Protein AF-A0A7C7I7M6-F1 (afdb_monomer_lite)

Radius of gyration: 23.72 Å; chains: 1; bounding box: 80×63×50 Å

Secondary structure (DSSP, 8-state):
---------------PPPPHHHHHHHHHHHHHHHHHHS--EEEESS-SEEEEEPTTS-EEEEEPP-HHHHHTHHHHHHS-EEEEEE--SHHHHHHIIIIITTSEE-SSTT--EEEEEE---HHHHHIIIIIIIIIIIHHHHTT---TTT-----HHHHHHIIIIIHHHHHHHHHHHHHHHHTTS-S----------

Sequence (196 aa):
MTLEDRELTVVDGKGEAPSQDDNMAELQRLCDRVLSQRPLLLASNRGPVEHQMTPEGRPEGRRGSGSVVTAFNSLIQSSEFTWVASAMGEGDRAIANNGLAPRLKSPLPGHKINLRYVVTPRRVYHKYYNVLCNPLLWFLQHYMWNPPYNPNVDASVHDAWETGYIPVNQAFAFPIHGLYTFLYHPHLPRVVTICR

Foldseek 3Di:
DDDDDPPPPPPVPCPPDDDPVRVLVVVLVVCCVVCVVPADEAEAQDDQWAWDQDPVRATDIDGDDDPVNVVCVSVQLRDEHEYEYENPDPSSVVCQVVPCALFPQHPDPSGNYTYHYQYDPPVLQCLQQVPPQPPNVVCVVVVVDDVVCDDPCDPSNVCSVVRHNVVSQVSSQVSVCVVDVVPDDDDGDNDDHRRD

Structure (mmCIF, N/CA/C/O backbone):
data_AF-A0A7C7I7M6-F1
#
_entry.id   AF-A0A7C7I7M6-F1
#
loop_
_atom_site.group_PDB
_atom_site.id
_atom_site.type_symbol
_atom_site.label_atom_id
_atom_site.label_alt_id
_atom_site.label_comp_id
_atom_site.label_asym_id
_atom_site.label_entity_id
_atom_site.label_seq_id
_atom_site.pdbx_PDB_ins_code
_atom_site.Cartn_x
_atom_site.Cartn_y
_atom_site.Cartn_z
_atom_site.occupancy
_atom_site.B_iso_or_equiv
_atom_site.auth_seq_id
_atom_site.auth_comp_id
_atom_site.auth_asym_id
_atom_site.auth_atom_id
_atom_site.pdbx_PDB_model_num
ATOM 1 N N . MET A 1 1 ? -59.956 46.647 -3.320 1.00 37.28 1 MET A N 1
ATOM 2 C CA . MET A 1 1 ? -59.910 47.680 -2.263 1.00 37.28 1 MET A CA 1
ATOM 3 C C . MET A 1 1 ? -60.496 46.994 -1.034 1.00 37.28 1 MET A C 1
ATOM 5 O O . MET A 1 1 ? -61.669 46.679 -1.102 1.00 37.28 1 MET A O 1
ATOM 9 N N . THR A 1 2 ? -59.773 46.520 -0.018 1.00 35.44 2 THR A N 1
ATOM 10 C CA . THR A 1 2 ? -58.477 46.880 0.593 1.00 35.44 2 THR A CA 1
ATOM 11 C C . THR A 1 2 ? -57.957 45.717 1.459 1.00 35.44 2 THR A C 1
ATOM 13 O O . THR A 1 2 ? -58.764 45.009 2.044 1.00 35.44 2 THR A O 1
ATOM 16 N N . LEU A 1 3 ? -56.624 45.593 1.515 1.00 42.72 3 LEU A N 1
ATOM 17 C CA . LEU A 1 3 ? -55.757 45.268 2.665 1.00 42.72 3 LEU A CA 1
ATOM 18 C C . LEU A 1 3 ? -56.251 44.241 3.702 1.00 42.72 3 LEU A C 1
ATOM 20 O O . LEU A 1 3 ? -56.946 44.598 4.646 1.00 42.72 3 LEU A O 1
ATOM 24 N N . GLU A 1 4 ? -55.733 43.016 3.596 1.00 41.72 4 GLU A N 1
ATOM 25 C CA . GLU A 1 4 ? -55.425 42.185 4.762 1.00 41.72 4 GLU A CA 1
ATOM 26 C C . GLU A 1 4 ? -53.934 41.841 4.720 1.00 41.72 4 GLU A C 1
ATOM 28 O O . GLU A 1 4 ? -53.431 41.257 3.753 1.00 41.72 4 GLU A O 1
ATOM 33 N N . ASP A 1 5 ? -53.235 42.276 5.765 1.00 42.81 5 ASP A N 1
ATOM 34 C CA . ASP A 1 5 ? -51.829 42.021 6.035 1.00 42.81 5 ASP A CA 1
ATOM 35 C C . ASP A 1 5 ? -51.562 40.515 6.125 1.00 42.81 5 ASP A C 1
ATOM 37 O O . ASP A 1 5 ? -51.864 39.851 7.115 1.00 42.81 5 ASP A O 1
ATOM 41 N N . ARG A 1 6 ? -50.939 39.966 5.083 1.00 41.28 6 ARG A N 1
ATOM 42 C CA . ARG A 1 6 ? -50.137 38.752 5.214 1.00 41.28 6 ARG A CA 1
ATOM 43 C C . ARG A 1 6 ? -48.719 39.182 5.541 1.00 41.28 6 ARG A C 1
ATOM 45 O O . ARG A 1 6 ? -47.910 39.396 4.640 1.00 41.28 6 ARG A O 1
ATOM 52 N N . GLU A 1 7 ? -48.432 39.302 6.833 1.00 35.31 7 GLU A N 1
ATOM 53 C CA . GLU A 1 7 ? -47.063 39.248 7.336 1.00 35.31 7 GLU A CA 1
ATOM 54 C C . GLU A 1 7 ? -46.402 37.975 6.789 1.00 35.31 7 GLU A C 1
ATOM 56 O O . GLU A 1 7 ? -46.692 36.851 7.209 1.00 35.31 7 GLU A O 1
ATOM 61 N N . LEU A 1 8 ? -45.522 38.149 5.801 1.00 32.47 8 LEU A N 1
ATOM 62 C CA . LEU A 1 8 ? -44.502 37.164 5.488 1.00 32.47 8 LEU A CA 1
ATOM 63 C C . LEU A 1 8 ? -43.591 37.100 6.709 1.00 32.47 8 LEU A C 1
ATOM 65 O O . LEU A 1 8 ? -42.699 37.928 6.883 1.00 32.47 8 LEU A O 1
ATOM 69 N N . THR A 1 9 ? -43.825 36.105 7.556 1.00 32.41 9 THR A N 1
ATOM 70 C CA . THR A 1 9 ? -42.818 35.648 8.502 1.00 32.41 9 THR A CA 1
ATOM 71 C C . THR A 1 9 ? -41.614 35.201 7.684 1.00 32.41 9 THR A C 1
ATOM 73 O O . THR A 1 9 ? -41.592 34.129 7.081 1.00 32.41 9 THR A O 1
ATOM 76 N N . VAL A 1 10 ? -40.610 36.074 7.617 1.00 35.12 10 VAL A N 1
ATOM 77 C CA . VAL A 1 10 ? -39.257 35.701 7.227 1.00 35.12 10 VAL A CA 1
ATOM 78 C C . VAL A 1 10 ? -38.793 34.738 8.309 1.00 35.12 10 VAL A C 1
ATOM 80 O O . VAL A 1 10 ? -38.361 35.148 9.383 1.00 35.12 10 VAL A O 1
ATOM 83 N N . VAL A 1 11 ? -38.965 33.440 8.060 1.00 43.78 11 VAL A N 1
ATOM 84 C CA . VAL A 1 11 ? -38.239 32.422 8.809 1.00 43.78 11 VAL A CA 1
ATOM 85 C C . VAL A 1 11 ? -36.787 32.678 8.458 1.00 43.78 11 VAL A C 1
ATOM 87 O O . VAL A 1 11 ? -36.366 32.430 7.327 1.00 43.78 11 VAL A O 1
ATOM 90 N N . ASP A 1 12 ? -36.073 33.289 9.396 1.00 39.03 12 ASP A N 1
ATOM 91 C CA . ASP A 1 12 ? -34.659 33.597 9.287 1.00 39.03 12 ASP A CA 1
ATOM 92 C C . ASP A 1 12 ? -33.933 32.257 9.115 1.00 39.03 12 ASP A C 1
ATOM 94 O O . ASP A 1 12 ? -33.644 31.533 10.065 1.00 39.03 12 ASP A O 1
ATOM 98 N N . GLY A 1 13 ? -33.740 31.863 7.856 1.00 43.66 13 GLY A N 1
ATOM 99 C CA . GLY A 1 13 ? -33.117 30.617 7.430 1.00 43.66 13 GLY A CA 1
ATOM 100 C C . GLY A 1 13 ? -31.613 30.628 7.667 1.00 43.66 13 GLY A C 1
ATOM 101 O O . GLY A 1 13 ? -30.854 30.142 6.833 1.00 43.66 13 GLY A O 1
ATOM 102 N N . LYS A 1 14 ? -31.159 31.177 8.796 1.00 42.88 14 LYS A N 1
ATOM 103 C CA . LYS A 1 14 ? -29.850 30.858 9.350 1.00 42.88 14 LYS A CA 1
ATOM 104 C C . LYS A 1 14 ? -29.968 29.501 10.029 1.00 42.88 14 LYS A C 1
ATOM 106 O O . LYS A 1 14 ? -30.000 29.396 11.249 1.00 42.88 14 LYS A O 1
ATOM 111 N N . GLY A 1 15 ? -30.024 28.449 9.213 1.00 50.12 15 GLY A N 1
ATOM 112 C CA . GLY A 1 15 ? -29.496 27.169 9.658 1.00 50.12 15 GLY A CA 1
ATOM 113 C C . GLY A 1 15 ? -28.035 27.418 10.004 1.00 50.12 15 GLY A C 1
ATOM 114 O O . GLY A 1 15 ? -27.218 27.626 9.108 1.00 50.12 15 GLY A O 1
ATOM 115 N N . GLU A 1 16 ? -27.744 27.531 11.297 1.00 57.69 16 GLU A N 1
ATOM 116 C CA . GLU A 1 16 ? -26.385 27.616 11.813 1.00 57.69 16 GLU A CA 1
ATOM 117 C C . GLU A 1 16 ? -25.603 26.460 11.186 1.00 57.69 16 GLU A C 1
ATOM 119 O O . GLU A 1 16 ? -26.050 25.310 11.227 1.00 57.69 16 GLU A O 1
ATOM 124 N N . ALA A 1 17 ? -24.501 26.769 10.496 1.00 60.25 17 ALA A N 1
ATOM 125 C CA . ALA A 1 17 ? -23.692 25.724 9.890 1.00 60.25 17 ALA A CA 1
ATOM 126 C C . ALA A 1 17 ? -23.300 24.746 11.010 1.00 60.25 17 ALA A C 1
ATOM 128 O O . ALA A 1 17 ? -22.807 25.212 12.041 1.00 60.25 17 ALA A O 1
ATOM 129 N N . PRO A 1 18 ? -23.551 23.433 10.850 1.00 62.53 18 PRO A N 1
ATOM 130 C CA . PRO A 1 18 ? -23.338 22.474 11.924 1.00 62.53 18 PRO A CA 1
ATOM 131 C C . PRO A 1 18 ? -21.915 22.604 12.459 1.00 62.53 18 PRO A C 1
ATOM 133 O O . PRO A 1 18 ? -20.961 22.734 11.678 1.00 62.53 18 PRO A O 1
ATOM 136 N N . SER A 1 19 ? -21.777 22.597 13.787 1.00 77.69 19 SER A N 1
ATOM 137 C CA . SER A 1 19 ? -20.476 22.726 14.435 1.00 77.69 19 SER A CA 1
ATOM 138 C C . SER A 1 19 ? -19.557 21.569 14.021 1.00 77.69 19 SER A C 1
ATOM 140 O O . SER A 1 19 ? -20.001 20.533 13.513 1.00 77.69 19 SER A O 1
ATOM 142 N N . GLN A 1 20 ? -18.243 21.720 14.201 1.00 72.31 20 GLN A N 1
ATOM 143 C CA . GLN A 1 20 ? -17.321 20.615 13.906 1.00 72.31 20 GLN A CA 1
ATOM 144 C C . GLN A 1 20 ? -17.648 19.358 14.724 1.00 72.31 20 GLN A C 1
ATOM 146 O O . GLN A 1 20 ? -17.514 18.250 14.204 1.00 72.31 20 GLN A O 1
ATOM 151 N N . ASP A 1 21 ? -18.149 19.534 15.947 1.00 77.69 21 ASP A N 1
ATOM 152 C CA . ASP A 1 21 ? -18.546 18.439 16.828 1.00 77.69 21 ASP A CA 1
ATOM 153 C C . ASP A 1 21 ? -19.823 17.745 16.335 1.00 77.69 21 ASP A C 1
ATOM 155 O O . ASP A 1 21 ? -19.874 16.513 16.306 1.00 77.69 21 ASP A O 1
ATOM 159 N N . ASP A 1 22 ? -20.807 18.504 15.841 1.00 82.38 22 ASP A N 1
ATOM 160 C CA . ASP A 1 22 ? -22.030 17.938 15.252 1.00 82.38 22 ASP A CA 1
ATOM 161 C C . ASP A 1 22 ? -21.723 17.138 13.983 1.00 82.38 22 ASP A C 1
ATOM 163 O O . ASP A 1 22 ? -22.225 16.027 13.797 1.00 82.38 22 ASP A O 1
ATOM 167 N N . ASN A 1 23 ? -20.839 17.668 13.133 1.00 81.94 23 ASN A N 1
ATOM 168 C CA . ASN A 1 23 ? -20.394 16.980 11.923 1.00 81.94 23 ASN A CA 1
ATOM 169 C C . ASN A 1 23 ? -19.634 15.688 12.250 1.00 81.94 23 ASN A C 1
ATOM 171 O O . ASN A 1 23 ? -19.805 14.680 11.564 1.00 81.94 23 ASN A O 1
ATOM 175 N N . MET A 1 24 ? -18.807 15.698 13.299 1.00 79.81 24 MET A N 1
ATOM 176 C CA . MET A 1 24 ? -18.062 14.514 13.724 1.00 79.81 24 MET A CA 1
ATOM 177 C C . MET A 1 24 ? -18.983 13.454 14.339 1.00 79.81 24 MET A C 1
ATOM 179 O O . MET A 1 24 ? -18.833 12.266 14.050 1.00 79.81 24 MET A O 1
ATOM 183 N N . ALA A 1 25 ? -19.966 13.871 15.140 1.00 84.31 25 ALA A N 1
ATOM 184 C CA . ALA A 1 25 ? -20.967 12.976 15.710 1.00 84.31 25 ALA A CA 1
ATOM 185 C C . ALA A 1 25 ? -21.834 12.330 14.619 1.00 84.31 25 ALA A C 1
ATOM 187 O O . ALA A 1 25 ? -22.097 11.126 14.668 1.00 84.31 25 ALA A O 1
ATOM 188 N N . GLU A 1 26 ? -22.239 13.101 13.610 1.00 85.44 26 GLU A N 1
ATOM 189 C CA . GLU A 1 26 ? -23.005 12.570 12.487 1.00 85.44 26 GLU A CA 1
ATOM 190 C C . GLU A 1 26 ? -22.165 11.628 11.619 1.00 85.44 26 GLU A C 1
ATOM 192 O O . GLU A 1 26 ? -22.617 10.528 11.296 1.00 85.44 26 GLU A O 1
ATOM 197 N N . LEU A 1 27 ? -20.907 11.982 11.324 1.00 82.62 27 LEU A N 1
ATOM 198 C CA . LEU A 1 27 ? -19.974 11.084 10.640 1.00 82.62 27 LEU A CA 1
ATOM 199 C C . LEU A 1 27 ? -19.829 9.758 11.394 1.00 82.62 27 LEU A C 1
ATOM 201 O O . LEU A 1 27 ? -19.884 8.698 10.773 1.00 82.62 27 LEU A O 1
ATOM 205 N N . GLN A 1 28 ? -19.708 9.803 12.723 1.00 82.81 28 GLN A N 1
ATOM 206 C CA . GLN A 1 28 ? -19.604 8.600 13.540 1.00 82.81 28 GLN A CA 1
ATOM 207 C C . GLN A 1 28 ? -20.844 7.712 13.411 1.00 82.81 28 GLN A C 1
ATOM 209 O O . GLN A 1 28 ? -20.709 6.520 13.140 1.00 82.81 28 GLN A O 1
ATOM 214 N N . ARG A 1 29 ? -22.053 8.280 13.515 1.00 85.94 29 ARG A N 1
ATOM 215 C CA . ARG A 1 29 ? -23.306 7.520 13.344 1.00 85.94 29 ARG A CA 1
ATOM 216 C C . ARG A 1 29 ? -23.417 6.899 11.955 1.00 85.94 29 ARG A C 1
ATOM 218 O O . ARG A 1 29 ? -23.861 5.756 11.817 1.00 85.94 29 ARG A O 1
ATOM 225 N N . LEU A 1 30 ? -23.026 7.642 10.918 1.00 84.38 30 LEU A N 1
ATOM 226 C CA . LEU A 1 30 ? -23.012 7.149 9.543 1.00 84.38 30 LEU A CA 1
ATOM 227 C C . LEU A 1 30 ? -22.028 5.989 9.384 1.00 84.38 30 LEU A C 1
ATOM 229 O O . LEU A 1 30 ? -22.402 4.958 8.822 1.00 84.38 30 LEU A O 1
ATOM 233 N N . CYS A 1 31 ? -20.810 6.130 9.910 1.00 81.94 31 CYS A N 1
ATOM 234 C CA . CYS A 1 31 ? -19.808 5.073 9.918 1.00 81.94 31 CYS A CA 1
ATOM 235 C C . CYS A 1 31 ? -20.309 3.841 10.673 1.00 81.94 31 CYS A C 1
ATOM 237 O O . CYS A 1 31 ? -20.296 2.761 10.097 1.00 81.94 31 CYS A O 1
ATOM 239 N N . ASP A 1 32 ? -20.842 3.977 11.885 1.00 82.81 32 ASP A N 1
ATOM 240 C CA . ASP A 1 32 ? -21.333 2.838 12.669 1.00 82.81 32 ASP A CA 1
ATOM 241 C C . ASP A 1 32 ? -22.453 2.088 11.941 1.00 82.81 32 ASP A C 1
ATOM 243 O O . ASP A 1 32 ? -22.440 0.858 11.839 1.00 82.81 32 ASP A O 1
ATOM 247 N N . ARG A 1 33 ? -23.399 2.818 11.343 1.00 84.38 33 ARG A N 1
ATOM 248 C CA . ARG A 1 33 ? -24.496 2.221 10.573 1.00 84.38 33 ARG A CA 1
ATOM 249 C C . ARG A 1 33 ? -24.008 1.490 9.320 1.00 84.38 33 ARG A C 1
ATOM 251 O O . ARG A 1 33 ? -24.484 0.397 9.033 1.00 84.38 33 ARG A O 1
ATOM 258 N N . VAL A 1 34 ? -23.087 2.081 8.560 1.00 83.06 34 VAL A N 1
ATOM 259 C CA . VAL A 1 34 ? -22.591 1.481 7.309 1.00 83.06 34 VAL A CA 1
ATOM 260 C C . VAL A 1 34 ? -21.636 0.322 7.597 1.00 83.06 34 VAL A C 1
ATOM 262 O O . VAL A 1 34 ? -21.739 -0.736 6.975 1.00 83.06 34 VAL A O 1
ATOM 265 N N . LEU A 1 35 ? -20.722 0.506 8.550 1.00 80.88 35 LEU A N 1
ATOM 266 C CA . LEU A 1 35 ? -19.647 -0.437 8.848 1.00 80.88 35 LEU A CA 1
ATOM 267 C C . LEU A 1 35 ? -20.113 -1.643 9.666 1.00 80.88 35 LEU A C 1
ATOM 269 O O . LEU A 1 35 ? -19.543 -2.722 9.517 1.00 80.88 35 LEU A O 1
ATOM 273 N N . SER A 1 36 ? -21.179 -1.503 10.464 1.00 78.00 36 SER A N 1
ATOM 274 C CA . SER A 1 36 ? -21.826 -2.651 11.121 1.00 78.00 36 SER A CA 1
ATOM 275 C C . SER A 1 36 ? -22.449 -3.626 10.119 1.00 78.00 36 SER A C 1
ATOM 277 O O . SER A 1 36 ? -22.470 -4.830 10.361 1.00 78.00 36 SER A O 1
ATOM 279 N N . GLN A 1 37 ? -22.921 -3.128 8.973 1.00 77.62 37 GLN A N 1
ATOM 280 C CA . GLN A 1 37 ? -23.479 -3.960 7.906 1.00 77.62 37 GLN A CA 1
ATOM 281 C C . GLN A 1 37 ? -22.404 -4.472 6.945 1.00 77.62 37 GLN A C 1
ATOM 283 O O . GLN A 1 37 ? -22.533 -5.569 6.398 1.00 77.62 37 GLN A O 1
ATOM 288 N N . ARG A 1 38 ? -21.355 -3.675 6.701 1.00 77.75 38 ARG A N 1
ATOM 289 C CA . ARG A 1 38 ? -20.304 -3.983 5.727 1.00 77.75 38 ARG A CA 1
ATOM 290 C C . ARG A 1 38 ? -18.919 -3.704 6.310 1.00 77.75 38 ARG A C 1
ATOM 292 O O . ARG A 1 38 ? -18.559 -2.539 6.462 1.00 77.75 38 ARG A O 1
ATOM 299 N N . PRO A 1 39 ? -18.100 -4.738 6.563 1.00 79.31 39 PRO A N 1
ATOM 300 C CA . PRO A 1 39 ? -16.747 -4.534 7.060 1.00 79.31 39 PRO A CA 1
ATOM 301 C C . PRO A 1 39 ? -15.928 -3.720 6.050 1.00 79.31 39 PRO A C 1
ATOM 303 O O . PRO A 1 39 ? -15.874 -4.053 4.863 1.00 79.31 39 PRO A O 1
ATOM 306 N N . LEU A 1 40 ? -15.268 -2.661 6.522 1.00 83.69 40 LEU A N 1
ATOM 307 C CA . LEU A 1 40 ? -14.374 -1.865 5.688 1.00 83.69 40 LEU A CA 1
ATOM 308 C C . LEU A 1 40 ? -12.997 -2.520 5.592 1.00 83.69 40 LEU A C 1
ATOM 310 O O . LEU A 1 40 ? -12.345 -2.833 6.593 1.00 83.69 40 LEU A O 1
ATOM 314 N N . LEU A 1 41 ? -12.548 -2.681 4.352 1.00 86.88 41 LEU A N 1
ATOM 315 C CA . LEU A 1 41 ? -11.189 -3.057 4.002 1.00 86.88 41 LEU A CA 1
ATOM 316 C C . LEU A 1 41 ? -10.6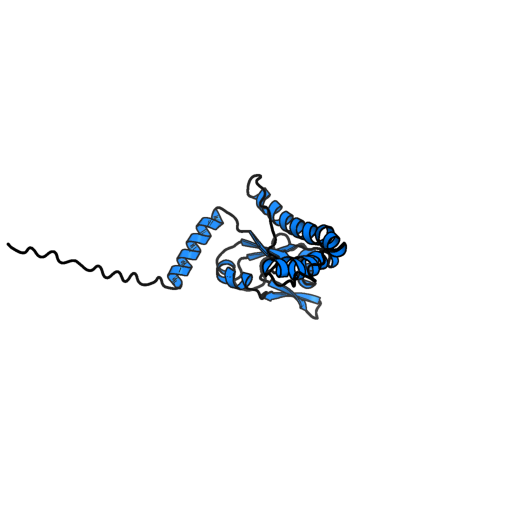01 -1.918 3.177 1.00 86.88 41 LEU A C 1
ATOM 318 O O . LEU A 1 41 ? -11.109 -1.611 2.099 1.00 86.88 41 LEU A O 1
ATOM 322 N N . LEU A 1 42 ? -9.539 -1.300 3.679 1.00 88.56 42 LEU A N 1
ATOM 323 C CA . LEU A 1 42 ? -8.777 -0.311 2.929 1.00 88.56 42 LEU A CA 1
ATOM 324 C C . LEU A 1 42 ? -7.491 -0.960 2.432 1.00 88.56 42 LEU A C 1
ATOM 326 O O . LEU A 1 42 ? -6.784 -1.595 3.208 1.00 88.56 42 LEU A O 1
ATOM 330 N N . ALA A 1 43 ? -7.193 -0.816 1.146 1.00 89.44 43 ALA A N 1
ATOM 331 C CA . ALA A 1 43 ? -5.969 -1.322 0.547 1.00 89.44 43 ALA A CA 1
ATOM 332 C C . ALA A 1 43 ? -5.220 -0.181 -0.135 1.00 89.44 43 ALA A C 1
ATOM 334 O O . ALA A 1 43 ? -5.770 0.520 -0.983 1.00 89.44 43 ALA A O 1
ATOM 335 N N . SER A 1 44 ? -3.960 -0.001 0.231 1.00 90.25 44 SER A N 1
ATOM 336 C CA . SER A 1 44 ? -3.072 0.983 -0.384 1.00 90.25 44 SER A CA 1
ATOM 337 C C . SER A 1 44 ? -1.646 0.471 -0.340 1.00 90.25 44 SER A C 1
ATOM 339 O O . SER A 1 44 ? -1.303 -0.359 0.496 1.00 90.25 44 SER A O 1
ATOM 341 N N . ASN A 1 45 ? -0.783 0.961 -1.229 1.00 90.00 45 ASN A N 1
ATOM 342 C CA . ASN A 1 45 ? 0.602 0.508 -1.221 1.00 90.00 45 ASN A CA 1
ATOM 343 C C . ASN A 1 45 ? 1.313 0.859 0.102 1.00 90.00 45 ASN A C 1
ATOM 345 O O . ASN A 1 45 ? 1.957 0.001 0.700 1.00 90.00 45 ASN A O 1
ATOM 349 N N . ARG A 1 46 ? 1.136 2.097 0.582 1.00 89.56 46 ARG A N 1
ATOM 350 C CA . ARG A 1 46 ? 1.616 2.564 1.891 1.00 89.56 46 ARG A CA 1
ATOM 351 C C . ARG A 1 46 ? 0.507 2.512 2.931 1.00 89.56 46 ARG A C 1
ATOM 353 O O . ARG A 1 46 ? -0.596 2.991 2.669 1.00 89.56 46 ARG A O 1
ATOM 360 N N . GLY A 1 47 ? 0.815 1.963 4.102 1.00 89.25 47 GLY A N 1
ATOM 361 C CA . GLY A 1 47 ? -0.074 1.961 5.260 1.00 89.25 47 GLY A CA 1
ATOM 362 C C . GLY A 1 47 ? 0.094 3.202 6.150 1.00 89.25 47 GLY A C 1
ATOM 363 O O . GLY A 1 47 ? 0.987 4.020 5.928 1.00 89.25 47 GLY A O 1
ATOM 364 N N . PRO A 1 48 ? -0.741 3.336 7.192 1.00 89.06 48 PRO A N 1
ATOM 365 C CA . PRO A 1 48 ? -0.673 4.422 8.173 1.00 89.06 48 PRO A CA 1
ATOM 366 C C . PRO A 1 48 ? 0.425 4.221 9.223 1.00 89.06 48 PRO A C 1
ATOM 368 O O . PRO A 1 48 ? 0.652 5.103 10.051 1.00 89.06 48 PRO A O 1
ATOM 371 N N . VAL A 1 49 ? 1.099 3.070 9.196 1.00 91.38 49 VAL A N 1
ATOM 372 C CA . VAL A 1 49 ? 2.228 2.726 10.057 1.00 91.38 49 VAL A CA 1
ATOM 373 C C . VAL A 1 49 ? 3.344 2.175 9.180 1.00 91.38 49 VAL A C 1
ATOM 375 O O . VAL A 1 49 ? 3.079 1.392 8.272 1.00 91.38 49 VAL A O 1
ATOM 378 N N . GLU A 1 50 ? 4.572 2.586 9.461 1.00 89.75 50 GLU A N 1
ATOM 379 C CA . GLU A 1 50 ? 5.795 2.036 8.882 1.00 89.75 50 GLU A CA 1
ATOM 380 C C . GLU A 1 50 ? 6.668 1.517 10.023 1.00 89.75 50 GLU A C 1
ATOM 382 O O . GLU A 1 50 ? 6.915 2.244 10.988 1.00 89.75 50 GLU A O 1
ATOM 387 N N . HIS A 1 51 ? 7.121 0.267 9.941 1.00 90.69 51 HIS A N 1
ATOM 388 C CA . HIS A 1 51 ? 7.998 -0.310 10.954 1.00 90.69 51 HIS A CA 1
ATOM 389 C C . HIS A 1 51 ? 9.457 -0.171 10.539 1.00 90.69 51 HIS A C 1
ATOM 391 O O . HIS A 1 51 ? 9.904 -0.748 9.542 1.00 90.69 51 HIS A O 1
ATOM 397 N N . GLN A 1 52 ? 10.214 0.555 11.352 1.00 90.25 52 GLN A N 1
ATOM 398 C CA . GLN A 1 52 ? 11.654 0.714 11.190 1.00 90.25 52 GLN A CA 1
ATOM 399 C C . GLN A 1 52 ? 12.374 -0.172 12.204 1.00 90.25 52 GLN A C 1
ATOM 401 O O . GLN A 1 52 ? 11.909 -0.336 13.328 1.00 90.25 52 GLN A O 1
ATOM 406 N N . MET A 1 53 ? 13.492 -0.775 11.803 1.00 90.38 53 MET A N 1
ATOM 407 C CA . MET A 1 53 ? 14.312 -1.552 12.732 1.00 90.38 53 MET A CA 1
ATOM 408 C C . MET A 1 53 ? 15.129 -0.588 13.588 1.00 90.38 53 MET A C 1
ATOM 410 O O . MET A 1 53 ? 15.829 0.274 13.054 1.00 90.38 53 MET A O 1
ATOM 414 N N . THR A 1 54 ? 15.032 -0.724 14.906 1.00 90.12 54 THR A N 1
ATOM 415 C CA . THR A 1 54 ? 15.878 0.014 15.843 1.00 90.12 54 THR A CA 1
ATOM 416 C C . THR A 1 54 ? 17.303 -0.560 15.848 1.00 90.12 54 THR A C 1
ATOM 418 O O . THR A 1 54 ? 17.509 -1.691 15.386 1.00 90.12 54 THR A O 1
ATOM 421 N N . PRO A 1 55 ? 18.302 0.168 16.387 1.00 89.25 55 PRO A N 1
ATOM 422 C CA . PRO A 1 55 ? 19.662 -0.355 16.559 1.00 89.25 55 PRO A CA 1
ATOM 423 C C . PRO A 1 55 ? 19.721 -1.667 17.358 1.00 89.25 55 PRO A C 1
ATOM 425 O O . PRO A 1 55 ? 20.605 -2.489 17.140 1.00 89.25 55 PRO A O 1
ATOM 428 N N . GLU A 1 56 ? 18.748 -1.901 18.241 1.00 88.50 56 GLU A N 1
ATOM 429 C CA . GLU A 1 56 ? 18.602 -3.118 19.048 1.00 88.50 56 GLU A CA 1
ATOM 430 C C . GLU A 1 56 ? 17.928 -4.276 18.283 1.00 88.50 56 GLU A C 1
ATOM 432 O O . GLU A 1 56 ? 17.617 -5.314 18.870 1.00 88.50 56 GLU A O 1
ATOM 437 N N . GLY A 1 57 ? 17.661 -4.106 16.983 1.00 85.69 57 GLY A N 1
ATOM 438 C CA . GLY A 1 57 ? 17.083 -5.133 16.115 1.00 85.69 57 GLY A CA 1
ATOM 439 C C . GLY A 1 57 ? 15.583 -5.359 16.307 1.00 85.69 57 GLY A C 1
ATOM 440 O O . GLY A 1 57 ? 15.067 -6.401 15.899 1.00 85.69 57 GLY A O 1
ATOM 441 N N . ARG A 1 58 ? 14.865 -4.415 16.931 1.00 86.56 58 ARG A N 1
ATOM 442 C CA . ARG A 1 58 ? 13.415 -4.514 17.159 1.00 86.56 58 ARG A CA 1
ATOM 443 C C . ARG A 1 58 ? 12.647 -3.636 16.165 1.00 86.56 58 ARG A C 1
ATOM 445 O O . ARG A 1 58 ? 13.084 -2.525 15.891 1.00 86.56 58 ARG A O 1
ATOM 452 N N . PRO A 1 59 ? 11.505 -4.087 15.623 1.00 87.94 59 PRO A N 1
ATOM 453 C CA . PRO A 1 59 ? 10.651 -3.237 14.800 1.00 87.94 59 PRO A CA 1
ATOM 454 C C . PRO A 1 59 ? 9.896 -2.216 15.667 1.00 87.94 59 PRO A C 1
ATOM 456 O O . PRO A 1 59 ? 9.156 -2.592 16.574 1.00 87.94 59 PRO A O 1
ATOM 459 N N . GLU A 1 60 ? 10.042 -0.931 15.356 1.00 90.06 60 GLU A N 1
ATOM 460 C CA . GLU A 1 60 ? 9.311 0.181 15.970 1.00 90.06 60 GLU A CA 1
ATOM 461 C C . GLU A 1 60 ? 8.347 0.796 14.947 1.00 90.06 60 GLU A C 1
ATOM 463 O O . GLU A 1 60 ? 8.748 1.168 13.842 1.00 90.06 60 GLU A O 1
ATOM 468 N N . GLY A 1 61 ? 7.066 0.896 15.312 1.00 89.19 61 GLY A N 1
ATOM 469 C CA . GLY A 1 61 ? 6.036 1.4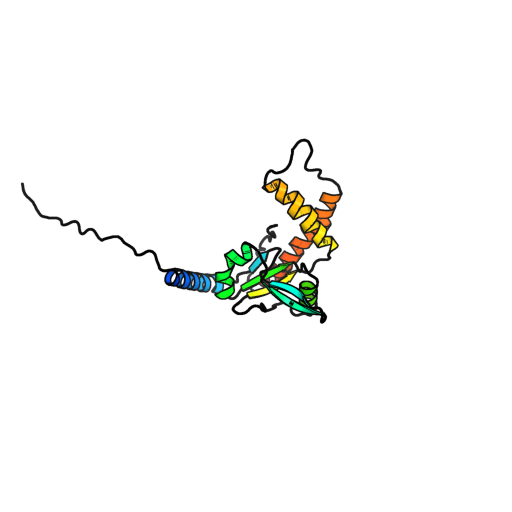79 14.457 1.00 89.19 61 GLY A CA 1
ATOM 470 C C . GLY A 1 61 ? 6.055 3.005 14.498 1.00 89.19 61 GLY A C 1
ATOM 471 O O . GLY A 1 61 ? 5.903 3.609 15.557 1.00 89.19 61 GLY A O 1
ATOM 472 N N . ARG A 1 62 ? 6.173 3.634 13.331 1.00 88.44 62 ARG A N 1
ATOM 473 C CA . ARG A 1 62 ? 6.092 5.088 13.149 1.00 88.44 62 ARG A CA 1
ATOM 474 C C . ARG A 1 62 ? 4.882 5.444 12.306 1.00 88.44 62 ARG A C 1
ATOM 476 O O . ARG A 1 62 ? 4.444 4.652 11.475 1.00 88.44 62 ARG A O 1
ATOM 483 N N . ARG A 1 63 ? 4.333 6.644 12.506 1.00 87.31 63 ARG A N 1
ATOM 484 C CA . ARG A 1 63 ? 3.221 7.138 11.685 1.00 87.31 63 ARG A CA 1
ATOM 485 C C . ARG A 1 63 ? 3.672 7.266 10.236 1.00 87.31 63 ARG A C 1
ATOM 487 O O . ARG A 1 63 ? 4.580 8.035 9.934 1.00 87.31 63 ARG A O 1
ATOM 494 N N . GLY A 1 64 ? 3.002 6.530 9.356 1.00 80.81 64 GLY A N 1
ATOM 495 C CA . GLY A 1 64 ? 3.186 6.644 7.919 1.00 80.81 64 GLY A CA 1
ATOM 496 C C . GLY A 1 64 ? 2.784 8.040 7.452 1.00 80.81 64 GLY A C 1
ATOM 497 O O . GLY A 1 64 ? 1.743 8.573 7.845 1.00 80.81 64 GLY A O 1
ATOM 498 N N . SER A 1 65 ? 3.614 8.648 6.614 1.00 73.19 65 SER A N 1
ATOM 499 C CA . SER A 1 65 ? 3.269 9.881 5.916 1.00 73.19 65 SER A CA 1
ATOM 500 C C . SER A 1 65 ? 2.524 9.540 4.622 1.00 73.19 65 SER A C 1
ATOM 502 O O . SER A 1 65 ? 2.912 8.643 3.873 1.00 73.19 65 SER A O 1
ATOM 504 N N . GLY A 1 66 ? 1.414 10.229 4.353 1.00 75.50 66 GLY A N 1
ATOM 505 C CA . GLY A 1 66 ? 0.662 10.024 3.117 1.00 75.50 66 GLY A CA 1
ATOM 506 C C . GLY A 1 66 ? -0.676 10.748 3.102 1.00 75.50 66 GLY A C 1
ATOM 507 O O . GLY A 1 66 ? -1.341 10.872 4.128 1.00 75.50 66 GLY A O 1
ATOM 508 N N . SER A 1 67 ? -1.093 11.197 1.920 1.00 79.56 67 SER A N 1
ATOM 509 C CA . SER A 1 67 ? -2.383 11.869 1.722 1.00 79.56 67 SER A CA 1
ATOM 510 C C . SER A 1 67 ? -3.562 10.975 2.101 1.00 79.56 67 SER A C 1
ATOM 512 O O . SER A 1 67 ? -4.496 11.445 2.738 1.00 79.56 67 SER A O 1
ATOM 514 N N . VAL A 1 68 ? -3.490 9.676 1.791 1.00 84.44 68 VAL A N 1
ATOM 515 C CA . VAL A 1 68 ? -4.515 8.693 2.177 1.00 84.44 68 VAL A CA 1
ATOM 516 C C . VAL A 1 68 ? -4.569 8.523 3.697 1.00 84.44 68 VAL A C 1
ATOM 518 O O . VAL A 1 68 ? -5.650 8.515 4.272 1.00 84.44 68 VAL A O 1
ATOM 521 N N . VAL A 1 69 ? -3.417 8.458 4.372 1.00 84.75 69 VAL A N 1
ATOM 522 C CA . VAL A 1 69 ? -3.354 8.356 5.842 1.00 84.75 69 VAL A CA 1
ATOM 523 C C . VAL A 1 69 ? -3.996 9.579 6.495 1.00 84.75 69 VAL A C 1
ATOM 525 O O . VAL A 1 69 ? -4.785 9.441 7.425 1.00 84.75 69 VAL A O 1
ATOM 528 N N . THR A 1 70 ? -3.704 10.773 5.977 1.00 85.12 70 THR A N 1
ATOM 529 C CA . THR A 1 70 ? -4.305 12.023 6.456 1.00 85.12 70 THR A CA 1
ATOM 530 C C . THR A 1 70 ? -5.805 12.081 6.173 1.00 85.12 70 THR A C 1
ATOM 532 O O . THR A 1 70 ? -6.573 12.407 7.073 1.00 85.12 70 THR A O 1
ATOM 535 N N . ALA A 1 71 ? -6.239 11.724 4.962 1.00 85.38 71 ALA A N 1
ATOM 536 C CA . ALA A 1 71 ? -7.649 11.754 4.573 1.00 85.38 71 ALA A CA 1
ATOM 537 C C . ALA A 1 71 ? -8.513 10.802 5.414 1.00 85.38 71 ALA A C 1
ATOM 539 O O . ALA A 1 71 ? -9.655 11.119 5.729 1.00 85.38 71 ALA A O 1
ATOM 540 N N . PHE A 1 72 ? -7.960 9.656 5.816 1.00 86.81 72 PHE A N 1
ATOM 541 C CA . PHE A 1 72 ? -8.658 8.667 6.637 1.00 86.81 72 PHE A CA 1
ATOM 542 C C . PHE A 1 72 ? -8.402 8.825 8.144 1.00 86.81 72 PHE A C 1
ATOM 544 O O . PHE A 1 72 ? -8.857 7.986 8.918 1.00 86.81 72 PHE A O 1
ATOM 551 N N . ASN A 1 73 ? -7.717 9.883 8.594 1.00 85.62 73 ASN A N 1
ATOM 552 C CA . ASN A 1 73 ? -7.291 10.026 9.991 1.00 85.62 73 ASN A CA 1
ATOM 553 C C . ASN A 1 73 ? -8.460 9.975 10.990 1.00 85.62 73 ASN A C 1
ATOM 555 O O . ASN A 1 73 ? -8.364 9.271 11.993 1.00 85.62 73 ASN A O 1
ATOM 559 N N . SER A 1 74 ? -9.580 10.645 10.693 1.00 83.81 74 SER A N 1
ATOM 560 C CA . SER A 1 74 ? -10.783 10.595 11.537 1.00 83.81 74 SER A CA 1
ATOM 561 C C . SER A 1 74 ? -11.327 9.172 11.652 1.00 83.81 74 SER A C 1
ATOM 563 O O . SER A 1 74 ? -11.602 8.701 12.750 1.00 83.81 74 SER A O 1
ATOM 565 N N . LEU A 1 75 ? -11.388 8.438 10.537 1.00 85.25 75 LEU A N 1
ATOM 566 C CA . LEU A 1 75 ? -11.891 7.066 10.526 1.00 85.25 75 LEU A CA 1
ATOM 567 C C . LEU A 1 75 ? -10.965 6.102 11.276 1.00 85.25 75 LEU A C 1
ATOM 569 O O . LEU A 1 75 ? -11.447 5.227 11.99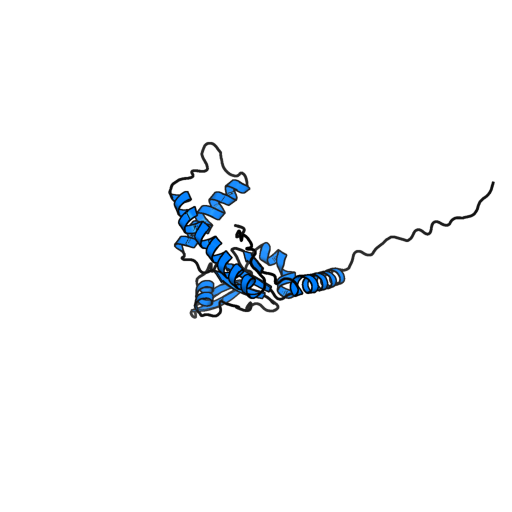1 1.00 85.25 75 LEU A O 1
ATOM 573 N N . ILE A 1 76 ? -9.644 6.285 11.147 1.00 87.69 76 ILE A N 1
ATOM 574 C CA . ILE A 1 76 ? -8.623 5.511 11.873 1.00 87.69 76 ILE A CA 1
ATOM 575 C C . ILE A 1 76 ? -8.832 5.608 13.390 1.00 87.69 76 ILE A C 1
ATOM 577 O O . ILE A 1 76 ? -8.574 4.637 14.100 1.00 87.69 76 ILE A O 1
ATOM 581 N N . GLN A 1 77 ? -9.273 6.763 13.890 1.00 87.06 77 GLN A N 1
ATOM 582 C CA . GLN A 1 77 ? -9.478 7.005 15.320 1.00 87.06 77 GLN A CA 1
ATOM 583 C C . GLN A 1 77 ? -10.870 6.595 15.805 1.00 87.06 77 GLN A C 1
ATOM 585 O O . GLN A 1 77 ? -11.060 6.268 16.979 1.00 87.06 77 GLN A O 1
ATOM 590 N N . SER A 1 78 ? -11.855 6.613 14.913 1.00 82.88 78 SER A N 1
ATOM 591 C CA . SER A 1 78 ? -13.253 6.510 15.301 1.00 82.88 78 SER A CA 1
ATOM 592 C C . SER A 1 78 ? -13.810 5.092 15.155 1.00 82.88 78 SER A C 1
ATOM 594 O O . SER A 1 78 ? -14.532 4.636 16.046 1.00 82.88 78 SER A O 1
ATOM 596 N N . SER A 1 79 ? -13.384 4.352 14.125 1.00 84.31 79 SER A N 1
ATOM 597 C CA . SER A 1 79 ? -13.988 3.077 13.712 1.00 84.31 79 SER A CA 1
ATOM 598 C C . SER A 1 79 ? -12.972 1.939 13.593 1.00 84.31 79 SER A C 1
ATOM 600 O O . SER A 1 79 ? -11.829 2.145 13.187 1.00 84.31 79 SER A O 1
ATOM 602 N N . GLU A 1 80 ? -13.401 0.711 13.895 1.00 86.75 80 GLU A N 1
ATOM 603 C CA . GLU A 1 80 ? -12.572 -0.476 13.673 1.00 86.75 80 GLU A CA 1
ATOM 604 C C . GLU A 1 80 ? -12.670 -0.973 12.227 1.00 86.75 80 GLU A C 1
ATOM 606 O O . GLU A 1 80 ? -13.744 -1.324 11.743 1.00 86.75 80 GLU A O 1
ATOM 611 N N . PHE A 1 81 ? -11.535 -1.049 11.530 1.00 85.94 81 PHE A N 1
ATOM 612 C CA . PHE A 1 81 ? -11.461 -1.616 10.181 1.00 85.94 81 PHE A CA 1
ATOM 613 C C . PHE A 1 81 ? -10.083 -2.219 9.891 1.00 85.94 81 PHE A C 1
ATOM 615 O O . PHE A 1 81 ? -9.153 -2.092 10.694 1.00 85.94 81 PHE A O 1
ATOM 622 N N . THR A 1 82 ? -9.947 -2.920 8.760 1.00 87.94 82 THR A N 1
ATOM 623 C CA . THR A 1 82 ? -8.662 -3.517 8.359 1.00 87.94 82 THR A CA 1
ATOM 624 C C . THR A 1 82 ? -8.007 -2.716 7.243 1.00 87.94 82 THR A C 1
ATOM 626 O O . THR A 1 82 ? -8.639 -2.417 6.231 1.00 87.94 82 THR A O 1
ATOM 629 N N . TRP A 1 83 ? -6.721 -2.421 7.410 1.00 90.50 83 TRP A N 1
ATOM 630 C CA . TRP A 1 83 ? -5.875 -1.773 6.421 1.00 90.50 83 TRP A CA 1
ATOM 631 C C . TRP A 1 83 ? -4.832 -2.758 5.892 1.00 90.50 83 TRP A C 1
ATOM 633 O O . TRP A 1 83 ? -3.964 -3.226 6.630 1.00 90.50 83 TRP A O 1
ATOM 643 N N . VAL A 1 84 ? -4.909 -3.059 4.600 1.00 90.50 84 VAL A N 1
ATOM 644 C CA . VAL A 1 84 ? -3.967 -3.907 3.870 1.00 90.50 84 VAL A CA 1
ATOM 645 C C . VAL A 1 84 ? -2.917 -3.026 3.189 1.00 90.50 84 VAL A C 1
ATOM 647 O O . VAL A 1 84 ? -3.269 -2.144 2.407 1.00 90.50 84 VAL A O 1
ATOM 650 N N . ALA A 1 85 ? -1.636 -3.250 3.483 1.00 91.88 85 ALA A N 1
ATOM 651 C CA . ALA A 1 85 ? -0.529 -2.465 2.932 1.00 91.88 85 ALA A CA 1
ATOM 652 C C . ALA A 1 85 ? 0.659 -3.332 2.506 1.00 91.88 85 ALA A C 1
ATOM 654 O O . ALA A 1 85 ? 0.811 -4.454 2.982 1.00 91.88 85 ALA A O 1
ATOM 655 N N . SER A 1 86 ? 1.524 -2.828 1.625 1.00 92.06 86 SER A N 1
ATOM 656 C CA . SER A 1 86 ? 2.759 -3.529 1.252 1.00 92.06 86 SER A CA 1
ATOM 657 C C . SER A 1 86 ? 3.758 -3.505 2.409 1.00 92.06 86 SER A C 1
ATOM 659 O O . SER A 1 86 ? 3.954 -2.469 3.038 1.00 92.06 86 SER A O 1
ATOM 661 N N . ALA A 1 87 ? 4.457 -4.616 2.648 1.00 92.00 87 ALA A N 1
ATOM 662 C CA . ALA A 1 87 ? 5.623 -4.632 3.530 1.00 92.00 87 ALA A CA 1
ATOM 663 C C . ALA A 1 87 ? 6.828 -3.989 2.815 1.00 92.00 87 ALA A C 1
ATOM 665 O O . ALA A 1 87 ? 7.558 -4.652 2.062 1.00 92.00 87 ALA A O 1
ATOM 666 N N . MET A 1 88 ? 7.007 -2.682 3.008 1.00 88.75 88 MET A N 1
ATOM 667 C CA . MET A 1 88 ? 8.012 -1.898 2.289 1.00 88.75 88 MET A CA 1
ATOM 668 C C . MET A 1 88 ? 9.399 -2.024 2.916 1.00 88.75 88 MET A C 1
ATOM 670 O O . MET A 1 88 ? 10.376 -2.236 2.193 1.00 88.75 88 MET A O 1
ATOM 674 N N . GLY A 1 89 ? 9.479 -1.939 4.245 1.00 88.62 89 GLY A N 1
ATOM 675 C CA . GLY A 1 89 ? 10.730 -2.002 4.995 1.00 88.62 89 GLY A CA 1
ATOM 676 C C . GLY A 1 89 ? 11.079 -3.395 5.520 1.00 88.62 89 GLY A C 1
ATOM 677 O O . GLY A 1 89 ? 10.299 -4.345 5.438 1.00 88.62 89 GLY A O 1
ATOM 678 N N . GLU A 1 90 ? 12.276 -3.519 6.098 1.00 89.25 90 GLU A N 1
ATOM 679 C CA . GLU A 1 90 ? 12.680 -4.724 6.839 1.00 89.25 90 GLU A CA 1
ATOM 680 C C . GLU A 1 90 ? 11.845 -4.927 8.103 1.00 89.25 90 GLU A C 1
ATOM 682 O O . GLU A 1 90 ? 11.449 -6.058 8.377 1.00 89.25 90 GLU A O 1
ATOM 687 N N . GLY A 1 91 ? 11.502 -3.849 8.815 1.00 89.69 91 GLY A N 1
ATOM 688 C CA . GLY A 1 91 ? 10.652 -3.930 10.003 1.00 89.69 91 GLY A CA 1
ATOM 689 C C . GLY A 1 91 ? 9.252 -4.447 9.679 1.00 89.69 91 GLY A C 1
ATOM 690 O O . GLY A 1 91 ? 8.766 -5.348 10.360 1.00 89.69 91 GLY A O 1
ATOM 691 N N . ASP A 1 92 ? 8.632 -3.970 8.593 1.00 90.44 92 ASP A N 1
ATOM 692 C CA . ASP A 1 92 ? 7.303 -4.451 8.182 1.00 90.44 92 ASP A CA 1
ATOM 693 C C . ASP A 1 92 ? 7.335 -5.942 7.839 1.00 90.44 92 ASP A C 1
ATOM 695 O O . ASP A 1 92 ? 6.429 -6.698 8.188 1.00 90.44 92 ASP A O 1
ATOM 699 N N . ARG A 1 93 ? 8.408 -6.383 7.171 1.00 90.31 93 ARG A N 1
ATOM 700 C CA . ARG A 1 93 ? 8.620 -7.791 6.811 1.00 90.31 93 ARG A CA 1
ATOM 701 C C . ARG A 1 93 ? 8.857 -8.656 8.040 1.00 90.31 93 ARG A C 1
ATOM 703 O O . ARG A 1 93 ? 8.309 -9.751 8.102 1.00 90.31 93 ARG A O 1
ATOM 710 N N . ALA A 1 94 ? 9.630 -8.174 9.011 1.00 88.75 94 ALA A N 1
ATOM 711 C CA . ALA A 1 94 ? 9.850 -8.870 10.274 1.00 88.75 94 ALA A CA 1
ATOM 712 C C . ALA A 1 94 ? 8.525 -9.060 11.027 1.00 88.75 94 ALA A C 1
ATOM 714 O O . ALA A 1 94 ? 8.181 -10.178 11.403 1.00 88.75 94 ALA A O 1
ATOM 715 N N . ILE A 1 95 ? 7.727 -7.997 11.155 1.00 87.56 95 ILE A N 1
ATOM 716 C CA . ILE A 1 95 ? 6.400 -8.053 11.781 1.00 87.56 95 ILE A CA 1
ATOM 717 C C . ILE A 1 95 ? 5.464 -9.015 11.043 1.00 87.56 95 ILE A C 1
ATOM 719 O O . ILE A 1 95 ? 4.780 -9.821 11.677 1.00 87.56 95 ILE A O 1
ATOM 723 N N . ALA A 1 96 ? 5.446 -8.959 9.711 1.00 85.75 96 ALA A N 1
ATOM 724 C CA . ALA A 1 96 ? 4.598 -9.824 8.905 1.00 85.75 96 ALA A CA 1
ATOM 725 C C . ALA A 1 96 ? 4.985 -11.309 9.032 1.00 85.75 96 ALA A C 1
ATOM 727 O O . ALA A 1 96 ? 4.116 -12.173 9.145 1.00 85.75 96 ALA A O 1
ATOM 728 N N . ASN A 1 97 ? 6.285 -11.608 9.053 1.00 82.38 97 ASN A N 1
ATOM 729 C CA . ASN A 1 97 ? 6.798 -12.975 9.128 1.00 82.38 97 ASN A CA 1
ATOM 730 C C . ASN A 1 97 ? 6.705 -13.581 10.537 1.00 82.38 97 ASN A C 1
ATOM 732 O O . ASN A 1 97 ? 6.619 -14.798 10.661 1.00 82.38 97 ASN A O 1
ATOM 736 N N . ASN A 1 98 ? 6.649 -12.760 11.590 1.00 76.19 98 ASN A N 1
ATOM 737 C CA . ASN A 1 98 ? 6.517 -13.216 12.980 1.00 76.19 98 ASN A CA 1
ATOM 738 C C . ASN A 1 98 ? 5.108 -13.740 13.341 1.00 76.19 98 ASN A C 1
ATOM 740 O O . ASN A 1 98 ? 4.798 -13.919 14.516 1.00 76.19 98 ASN A O 1
ATOM 744 N N . GLY A 1 99 ? 4.221 -13.964 12.364 1.00 59.78 99 GLY A N 1
ATOM 745 C CA . GLY A 1 99 ? 2.894 -14.554 12.589 1.00 59.78 99 GLY A CA 1
ATOM 746 C C . GLY A 1 99 ? 1.843 -13.601 13.176 1.00 59.78 99 GLY A C 1
ATOM 747 O O . GLY A 1 99 ? 0.681 -13.979 13.297 1.00 59.78 99 GLY A O 1
ATOM 748 N N . LEU A 1 100 ? 2.201 -12.343 13.459 1.00 59.75 100 LEU A N 1
ATOM 749 C CA . LEU A 1 100 ? 1.269 -11.290 13.900 1.00 59.75 100 LEU A CA 1
ATOM 750 C C . LEU A 1 100 ? 0.367 -10.769 12.756 1.00 59.75 100 LEU A C 1
ATOM 752 O O . LEU A 1 100 ? -0.557 -9.989 12.978 1.00 59.75 100 LEU A O 1
ATOM 756 N N . ALA A 1 101 ? 0.630 -11.206 11.521 1.00 56.59 101 ALA A N 1
ATOM 757 C CA . ALA A 1 101 ? 0.062 -10.682 10.281 1.00 56.59 101 ALA A CA 1
ATOM 758 C C . ALA A 1 101 ? -1.438 -10.903 10.005 1.00 56.59 101 ALA A C 1
ATOM 760 O O . ALA A 1 101 ? -1.961 -10.155 9.173 1.00 56.59 101 ALA A O 1
ATOM 761 N N . PRO A 1 102 ? -2.182 -11.860 10.605 1.00 61.84 102 PRO A N 1
ATOM 762 C CA . PRO A 1 102 ? -3.604 -11.956 10.291 1.00 61.84 102 PRO A CA 1
ATOM 763 C C . PRO A 1 102 ? -4.382 -10.721 10.766 1.00 61.84 102 PRO A C 1
ATOM 765 O O . PRO A 1 102 ? -5.309 -10.304 10.070 1.00 61.84 102 PRO A O 1
ATOM 768 N N . ARG A 1 103 ? -4.004 -10.139 11.922 1.00 67.62 103 ARG A N 1
ATOM 769 C CA . ARG A 1 103 ? -4.637 -8.961 12.552 1.00 67.62 103 ARG A CA 1
ATOM 770 C C . ARG A 1 103 ? -3.666 -8.236 13.501 1.00 67.62 103 ARG A C 1
ATOM 772 O O . ARG A 1 103 ? -3.785 -8.353 14.719 1.00 67.62 103 ARG A O 1
ATOM 779 N N . LEU A 1 104 ? -2.713 -7.476 12.964 1.00 84.44 104 LEU A N 1
ATOM 780 C CA . LEU A 1 104 ? -1.824 -6.650 13.787 1.00 84.44 104 LEU A CA 1
ATOM 781 C C . LEU A 1 104 ? -2.572 -5.384 14.221 1.00 84.44 104 LEU A C 1
ATOM 783 O O . LEU A 1 104 ? -2.909 -4.564 13.377 1.00 84.44 104 LEU A O 1
ATOM 787 N N . LYS A 1 105 ? -2.828 -5.168 15.512 1.00 88.44 105 LYS A N 1
ATOM 788 C CA . LYS A 1 105 ? -3.351 -3.866 15.961 1.00 88.44 105 LYS A CA 1
ATOM 789 C C . LYS A 1 105 ? -2.292 -2.783 15.737 1.00 88.44 105 LYS A C 1
ATOM 791 O O . LYS A 1 105 ? -1.104 -3.021 15.944 1.00 88.44 105 LYS A O 1
ATOM 796 N N . SER A 1 106 ? -2.717 -1.602 15.288 1.00 88.75 106 SER A N 1
ATOM 797 C CA . SER A 1 106 ? -1.800 -0.471 15.123 1.00 88.75 106 SER A CA 1
ATOM 798 C C . SER A 1 106 ? -1.094 -0.146 16.449 1.00 88.75 106 SER A C 1
ATOM 800 O O . SER A 1 106 ? -1.780 0.027 17.453 1.00 88.75 106 SER A O 1
ATOM 802 N N . PRO A 1 107 ? 0.246 -0.009 16.466 1.00 86.44 107 PRO A N 1
ATOM 803 C CA . PRO A 1 107 ? 0.989 0.348 17.676 1.00 86.44 107 PRO A CA 1
ATOM 804 C C . PRO A 1 107 ? 0.814 1.822 18.081 1.00 86.44 107 PRO A C 1
ATOM 806 O O . PRO A 1 107 ? 1.224 2.215 19.168 1.00 86.44 107 PRO A O 1
ATOM 809 N N . LEU A 1 108 ? 0.231 2.652 17.209 1.00 87.12 108 LEU A N 1
ATOM 810 C CA . LEU A 1 108 ? 0.036 4.080 17.463 1.00 87.12 108 LEU A CA 1
ATOM 811 C C . LEU A 1 108 ? -1.180 4.339 18.375 1.00 87.12 108 LEU A C 1
ATOM 813 O O . LEU A 1 108 ? -2.248 3.774 18.120 1.00 87.12 108 LEU A O 1
ATOM 817 N N . PRO A 1 109 ? -1.064 5.219 19.390 1.00 85.94 109 PRO A N 1
ATOM 818 C CA . PRO A 1 109 ? -2.162 5.542 20.299 1.00 85.94 109 PRO A CA 1
ATOM 819 C C . PRO A 1 109 ? -3.410 6.058 19.575 1.00 85.94 109 PRO A C 1
ATOM 821 O O . PRO A 1 109 ? -3.325 6.867 1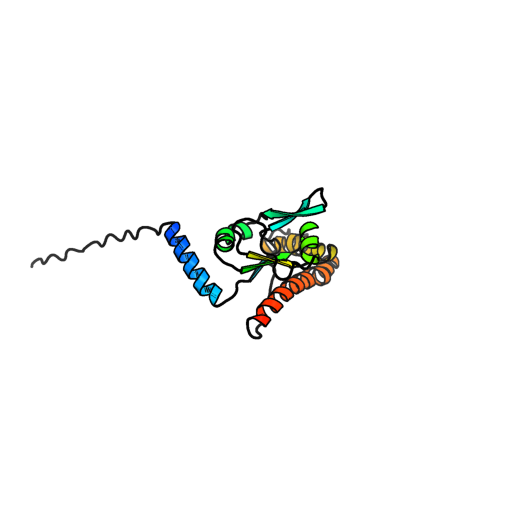8.652 1.00 85.94 109 PRO A O 1
ATOM 824 N N . GLY A 1 110 ? -4.583 5.594 20.008 1.00 84.50 110 GLY A N 1
ATOM 825 C CA . GLY A 1 110 ? -5.876 6.018 19.464 1.00 84.50 110 GLY A CA 1
ATOM 826 C C . GLY A 1 110 ? -6.227 5.436 18.091 1.00 84.50 110 GLY A C 1
ATOM 827 O O . GLY A 1 110 ? -7.352 5.619 17.640 1.00 84.50 110 GLY A O 1
ATOM 828 N N . HIS A 1 111 ? -5.322 4.709 17.430 1.00 88.38 111 HIS A N 1
ATOM 829 C CA . HIS A 1 111 ? -5.647 4.003 16.194 1.00 88.38 111 HIS A CA 1
ATOM 830 C C . HIS A 1 111 ? -6.482 2.751 16.488 1.00 88.38 111 HIS A C 1
ATOM 832 O O . HIS A 1 111 ? -6.027 1.822 17.152 1.00 88.38 111 HIS A O 1
ATOM 838 N N . LYS A 1 112 ? -7.677 2.680 15.903 1.00 88.25 112 LYS A N 1
ATOM 839 C CA . LYS A 1 112 ? -8.603 1.543 16.004 1.00 88.25 112 LYS A CA 1
ATOM 840 C C . LYS A 1 112 ? -8.495 0.567 14.826 1.00 88.25 112 LYS A C 1
ATOM 842 O O . LYS A 1 112 ? -9.390 -0.233 14.578 1.00 88.25 112 LYS A O 1
ATOM 847 N N . ILE A 1 113 ? -7.390 0.593 14.088 1.00 89.88 113 ILE A N 1
ATOM 848 C CA . ILE A 1 113 ? -7.221 -0.205 12.867 1.00 89.88 113 ILE A CA 1
ATOM 849 C C . ILE A 1 113 ? -6.463 -1.510 13.107 1.00 89.88 113 ILE A C 1
ATOM 851 O O . ILE A 1 113 ? -5.542 -1.590 13.927 1.00 89.88 113 ILE A O 1
ATOM 855 N N . ASN A 1 114 ? -6.818 -2.519 12.316 1.00 89.94 114 ASN A N 1
ATOM 856 C CA . ASN A 1 114 ? -6.044 -3.742 12.153 1.00 89.94 114 ASN A CA 1
ATOM 857 C C . ASN A 1 114 ? -5.191 -3.620 10.885 1.00 89.94 114 ASN A C 1
ATOM 859 O O . ASN A 1 114 ? -5.713 -3.415 9.795 1.00 89.94 114 ASN A O 1
ATOM 863 N N . LEU A 1 115 ? -3.882 -3.748 11.013 1.00 89.69 115 LEU A N 1
ATOM 864 C CA . LEU A 1 115 ? -2.918 -3.754 9.929 1.00 89.69 115 LEU A CA 1
ATOM 865 C C . LEU A 1 115 ? -2.729 -5.176 9.400 1.00 89.69 115 LEU A C 1
ATOM 867 O O . LEU A 1 115 ? -2.636 -6.144 10.161 1.00 89.69 115 LEU A O 1
ATOM 871 N N . ARG A 1 116 ? -2.618 -5.285 8.078 1.00 89.94 116 ARG A N 1
ATOM 872 C CA . ARG A 1 116 ? -2.243 -6.515 7.389 1.00 89.94 116 ARG A CA 1
ATOM 873 C C . ARG A 1 116 ? -1.220 -6.206 6.310 1.00 89.94 116 ARG A C 1
ATOM 875 O O . ARG A 1 116 ? -1.511 -5.488 5.358 1.00 89.94 116 ARG A O 1
ATOM 882 N N . TYR A 1 117 ? -0.031 -6.778 6.447 1.00 90.81 117 TYR A N 1
ATOM 883 C CA . TYR A 1 117 ? 1.046 -6.561 5.492 1.00 90.81 117 TYR A CA 1
ATOM 884 C C . TYR A 1 117 ? 1.081 -7.639 4.410 1.00 90.81 117 TYR A C 1
ATOM 886 O O . TYR A 1 117 ? 1.057 -8.836 4.697 1.00 90.81 117 TYR A O 1
ATOM 894 N N . VAL A 1 118 ? 1.172 -7.200 3.159 1.00 91.06 118 VAL A N 1
ATOM 895 C CA . VAL A 1 118 ? 1.421 -8.036 1.987 1.00 91.06 118 VAL A CA 1
ATOM 896 C C . VAL A 1 118 ? 2.925 -8.097 1.768 1.00 91.06 118 VAL A C 1
ATOM 898 O O . VAL A 1 118 ? 3.568 -7.099 1.435 1.00 91.06 118 VAL A O 1
ATOM 901 N N . VAL A 1 119 ? 3.500 -9.281 1.961 1.00 91.81 119 VAL A N 1
ATOM 902 C CA . VAL A 1 119 ? 4.931 -9.513 1.762 1.00 91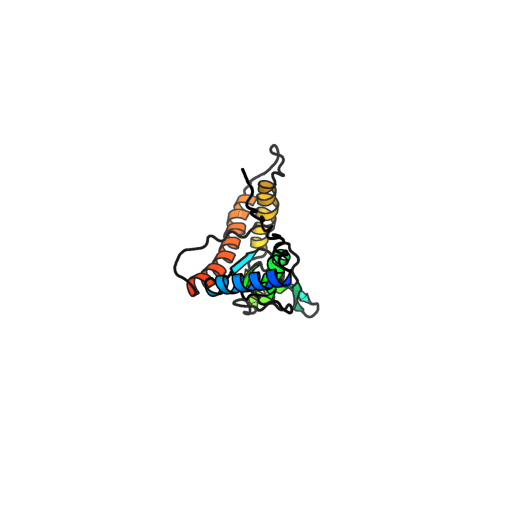.81 119 VAL A CA 1
ATOM 903 C C . VAL A 1 119 ? 5.153 -10.061 0.360 1.00 91.81 119 VAL A C 1
ATOM 905 O O . VAL A 1 119 ? 4.752 -11.178 0.051 1.00 91.81 119 VAL A O 1
ATOM 908 N N . THR A 1 120 ? 5.843 -9.297 -0.484 1.00 92.44 120 THR A N 1
ATOM 909 C CA . THR A 1 120 ? 6.330 -9.778 -1.786 1.00 92.44 120 THR A CA 1
ATOM 910 C C . THR A 1 120 ? 7.856 -9.724 -1.845 1.00 92.44 120 THR A C 1
ATOM 912 O O . THR A 1 120 ? 8.462 -8.890 -1.159 1.00 92.44 120 THR A O 1
ATOM 915 N N . PRO A 1 121 ? 8.531 -10.598 -2.615 1.00 93.88 121 PRO A N 1
ATOM 916 C CA . PRO A 1 121 ? 9.982 -10.531 -2.777 1.00 93.88 121 PRO A CA 1
ATOM 917 C C . PRO A 1 121 ? 10.429 -9.142 -3.250 1.00 93.88 121 PRO A C 1
ATOM 919 O O . PRO A 1 121 ? 9.779 -8.548 -4.107 1.00 93.88 121 PRO A O 1
ATOM 922 N N . ARG A 1 122 ? 11.568 -8.636 -2.749 1.00 93.38 122 ARG A N 1
ATOM 923 C CA . ARG A 1 122 ? 12.078 -7.290 -3.095 1.00 93.38 122 ARG A CA 1
ATOM 924 C C . ARG A 1 122 ? 12.132 -7.041 -4.607 1.00 93.38 122 ARG A C 1
ATOM 926 O O . ARG A 1 122 ? 11.704 -5.989 -5.063 1.00 93.38 122 ARG A O 1
ATOM 933 N N . ARG A 1 123 ? 12.577 -8.037 -5.384 1.00 95.38 123 ARG A N 1
ATOM 934 C CA . ARG A 1 123 ? 12.622 -7.973 -6.857 1.00 95.38 123 ARG A CA 1
ATOM 935 C C . ARG A 1 123 ? 11.241 -7.800 -7.504 1.00 95.38 123 ARG A C 1
ATOM 937 O O . ARG A 1 123 ? 11.105 -7.047 -8.458 1.00 95.38 123 ARG A O 1
ATOM 944 N N . VAL A 1 124 ? 10.223 -8.471 -6.965 1.00 96.12 124 VAL A N 1
ATOM 945 C CA . VAL A 1 124 ? 8.834 -8.415 -7.450 1.00 96.12 124 VAL A CA 1
ATOM 946 C C . VAL A 1 124 ? 8.243 -7.044 -7.127 1.00 96.12 124 VAL A C 1
ATOM 948 O O . VAL A 1 124 ? 7.688 -6.387 -8.003 1.00 96.12 124 VAL A O 1
ATOM 951 N N . TYR A 1 125 ? 8.450 -6.566 -5.894 1.00 94.19 125 TYR A N 1
ATOM 952 C CA . TYR A 1 125 ? 8.033 -5.226 -5.484 1.00 94.19 125 TYR A CA 1
ATOM 953 C C . TYR A 1 125 ? 8.712 -4.125 -6.308 1.00 94.19 125 TYR A C 1
ATOM 955 O O . TYR A 1 125 ? 8.048 -3.184 -6.725 1.00 94.19 125 TYR A O 1
ATOM 963 N N . HIS A 1 126 ? 10.013 -4.252 -6.593 1.00 94.88 126 HIS A N 1
ATOM 964 C CA . HIS A 1 126 ? 10.739 -3.307 -7.441 1.00 94.88 126 HIS A CA 1
ATOM 965 C C . HIS A 1 126 ? 10.114 -3.203 -8.838 1.00 94.88 126 HIS A C 1
ATOM 967 O O . HIS A 1 126 ? 9.824 -2.102 -9.295 1.00 94.88 126 HIS A O 1
ATOM 973 N N . LYS A 1 127 ? 9.859 -4.339 -9.500 1.00 96.19 127 LYS A N 1
ATOM 974 C CA . LYS A 1 127 ? 9.197 -4.377 -10.814 1.00 96.19 127 LYS A CA 1
ATOM 975 C C . LYS A 1 127 ? 7.802 -3.739 -10.772 1.00 96.19 127 LYS A C 1
ATOM 977 O O . LYS A 1 127 ? 7.476 -2.895 -11.598 1.00 96.19 127 LYS A O 1
ATOM 982 N N . TYR A 1 128 ? 7.005 -4.079 -9.763 1.00 95.00 128 TYR A N 1
ATOM 983 C CA . TYR A 1 128 ? 5.685 -3.484 -9.557 1.00 95.00 128 TYR A CA 1
ATOM 984 C C . TYR A 1 128 ? 5.741 -1.962 -9.345 1.00 95.00 128 TYR A C 1
ATOM 986 O O . TYR A 1 128 ? 5.066 -1.218 -10.050 1.00 95.00 128 TYR A O 1
ATOM 994 N N . TYR A 1 129 ? 6.538 -1.495 -8.384 1.00 93.00 129 TYR A N 1
ATOM 995 C CA . TYR A 1 129 ? 6.473 -0.117 -7.899 1.00 93.00 129 TYR A CA 1
ATOM 996 C C . TYR A 1 129 ? 7.362 0.835 -8.709 1.00 93.00 129 TYR A C 1
ATOM 998 O O . TYR A 1 129 ? 6.911 1.895 -9.139 1.00 93.00 129 TYR A O 1
ATOM 1006 N N . ASN A 1 130 ? 8.614 0.439 -8.954 1.00 93.38 130 ASN A N 1
ATOM 1007 C CA . ASN A 1 130 ? 9.646 1.286 -9.559 1.00 93.38 130 ASN A CA 1
ATOM 1008 C C . ASN A 1 130 ? 9.771 1.131 -11.079 1.00 93.38 130 ASN A C 1
ATOM 1010 O O . ASN A 1 130 ? 10.539 1.877 -11.670 1.00 93.38 130 ASN A O 1
ATOM 1014 N N . VAL A 1 131 ? 9.061 0.190 -11.710 1.00 94.19 131 VAL A N 1
ATOM 1015 C CA . VAL A 1 131 ? 9.040 0.039 -13.180 1.00 94.19 131 VAL A CA 1
ATOM 1016 C C . VAL A 1 131 ? 7.628 0.241 -13.733 1.00 94.19 131 VAL A C 1
ATOM 1018 O O . VAL A 1 131 ? 7.449 0.957 -14.711 1.00 94.19 131 VAL A O 1
ATOM 1021 N N . LEU A 1 132 ? 6.602 -0.322 -13.086 1.00 94.06 132 LEU A N 1
ATOM 1022 C CA . LEU A 1 132 ? 5.219 -0.229 -13.572 1.00 94.06 132 LEU A CA 1
ATOM 1023 C C . LEU A 1 132 ? 4.442 0.951 -12.981 1.00 94.06 132 LEU A C 1
ATOM 1025 O O . LEU A 1 132 ? 4.015 1.831 -13.720 1.00 94.06 132 LEU A O 1
ATOM 1029 N N . CYS A 1 133 ? 4.251 1.009 -11.664 1.00 92.75 133 CYS A N 1
ATOM 1030 C CA . CYS A 1 133 ? 3.429 2.052 -11.043 1.00 92.75 133 CYS A CA 1
ATOM 1031 C C . CYS A 1 133 ? 3.982 3.467 -11.288 1.00 92.75 133 CYS A C 1
ATOM 1033 O O . CYS A 1 133 ? 3.302 4.304 -11.881 1.00 92.75 133 CYS A O 1
ATOM 1035 N N . ASN A 1 134 ? 5.204 3.743 -10.822 1.00 90.81 134 ASN A N 1
ATOM 1036 C CA . ASN A 1 134 ? 5.697 5.119 -10.739 1.00 90.81 134 ASN A CA 1
ATOM 1037 C C . ASN A 1 134 ? 6.254 5.695 -12.041 1.00 90.81 134 ASN A C 1
ATOM 1039 O O . ASN A 1 134 ? 6.026 6.874 -12.269 1.00 90.81 134 ASN A O 1
ATOM 1043 N N . PRO A 1 135 ? 6.994 4.966 -12.892 1.00 90.31 135 PRO A N 1
ATOM 1044 C CA . PRO A 1 135 ? 7.444 5.565 -14.145 1.00 90.31 135 PRO A CA 1
ATOM 1045 C C . PRO A 1 135 ? 6.498 5.289 -15.313 1.00 90.31 135 PRO A C 1
ATOM 1047 O O . PRO A 1 135 ? 6.361 6.162 -16.163 1.00 90.31 135 PRO A O 1
ATOM 1050 N N . LEU A 1 136 ? 5.816 4.134 -15.371 1.00 92.06 136 LEU A N 1
ATOM 1051 C CA . LEU A 1 136 ? 4.915 3.836 -16.489 1.00 92.06 136 LEU A CA 1
ATOM 1052 C C . LEU A 1 136 ? 3.509 4.418 -16.273 1.00 92.06 136 LEU A C 1
ATOM 1054 O O . LEU A 1 136 ? 3.090 5.318 -16.998 1.00 92.06 136 LEU A O 1
ATOM 1058 N N . LEU A 1 137 ? 2.770 3.928 -15.272 1.00 92.06 137 LEU A N 1
ATOM 1059 C CA . LEU A 1 137 ? 1.366 4.308 -15.070 1.00 92.06 137 LEU A CA 1
ATOM 1060 C C . LEU A 1 137 ? 1.208 5.770 -14.654 1.00 92.06 137 LEU A C 1
ATOM 1062 O O . LEU A 1 137 ? 0.315 6.446 -15.158 1.00 92.06 137 LEU A O 1
ATOM 1066 N N . TRP A 1 138 ? 2.075 6.278 -13.777 1.00 91.56 138 TRP A N 1
ATOM 1067 C CA . TRP A 1 138 ? 2.048 7.689 -13.392 1.00 91.56 138 TRP A CA 1
ATOM 1068 C C . TRP A 1 138 ? 2.218 8.608 -14.605 1.00 91.56 138 TRP A C 1
ATOM 1070 O O . TRP A 1 138 ? 1.399 9.499 -14.804 1.00 91.56 138 TRP A O 1
ATOM 1080 N N . PHE A 1 139 ? 3.247 8.401 -15.434 1.00 92.19 139 PHE A N 1
ATOM 1081 C CA . PHE A 1 139 ? 3.500 9.280 -16.580 1.00 92.19 139 PHE A CA 1
ATOM 1082 C C . PHE A 1 139 ? 2.379 9.197 -17.613 1.00 92.19 139 PHE A C 1
ATOM 1084 O O . PHE A 1 139 ? 1.985 10.234 -18.149 1.00 92.19 139 PHE A O 1
ATOM 1091 N N . LEU A 1 140 ? 1.840 7.993 -17.837 1.00 90.25 140 LEU A N 1
ATOM 1092 C CA . LEU A 1 140 ? 0.660 7.787 -18.671 1.00 90.25 140 LEU A CA 1
ATOM 1093 C C . LEU A 1 140 ? -0.528 8.616 -18.163 1.00 90.25 140 LEU A C 1
ATOM 1095 O O . LEU A 1 140 ? -1.135 9.357 -18.927 1.00 90.25 140 LEU A O 1
ATOM 1099 N N . GLN A 1 141 ? -0.849 8.512 -16.871 1.00 90.62 141 GLN A N 1
ATOM 1100 C CA . GLN A 1 141 ? -2.008 9.176 -16.264 1.00 90.62 141 GLN A CA 1
ATOM 1101 C C . GLN A 1 141 ? -1.864 10.699 -16.179 1.00 90.62 141 GLN A C 1
ATOM 1103 O O . GLN A 1 141 ? -2.867 11.409 -16.206 1.00 90.62 141 GLN A O 1
ATOM 1108 N N . HIS A 1 142 ? -0.635 11.203 -16.067 1.00 90.62 142 HIS A N 1
ATOM 1109 C CA . HIS A 1 142 ? -0.353 12.635 -15.948 1.00 90.62 142 HIS A CA 1
ATOM 1110 C C . HIS A 1 142 ? 0.051 13.278 -17.282 1.00 90.62 142 HIS A C 1
ATOM 1112 O O . HIS A 1 142 ? 0.422 14.448 -17.292 1.00 90.62 142 HIS A O 1
ATOM 1118 N N . TYR A 1 143 ? -0.018 12.538 -18.397 1.00 90.75 143 TYR A N 1
ATOM 1119 C CA . TYR A 1 143 ? 0.339 13.021 -19.737 1.00 90.75 143 TYR A CA 1
ATOM 1120 C C . TYR A 1 143 ? 1.742 13.653 -19.798 1.00 90.75 143 TYR A C 1
ATOM 1122 O O . TYR A 1 143 ? 1.961 14.660 -20.466 1.00 90.75 143 TYR A O 1
ATOM 1130 N N . MET A 1 144 ? 2.705 13.069 -19.078 1.00 91.88 144 MET A N 1
ATOM 1131 C CA . MET A 1 144 ? 4.052 13.640 -18.914 1.00 91.88 144 MET A CA 1
ATOM 1132 C C . MET A 1 144 ? 5.075 13.123 -19.934 1.00 91.88 144 MET A C 1
ATOM 1134 O O . MET A 1 144 ? 6.236 13.532 -19.906 1.00 91.88 144 MET A O 1
ATOM 1138 N N . TRP A 1 145 ? 4.689 12.201 -20.818 1.00 90.44 145 TRP A N 1
ATOM 1139 C CA . TRP A 1 145 ? 5.595 11.697 -21.846 1.00 90.44 145 TRP A CA 1
ATOM 1140 C C . TRP A 1 145 ? 5.753 12.665 -23.005 1.00 90.44 145 TRP A C 1
ATOM 1142 O O . TRP A 1 145 ? 4.809 13.321 -23.430 1.00 90.44 145 TRP A O 1
ATOM 1152 N N . ASN A 1 146 ? 6.962 12.671 -23.562 1.00 88.75 146 ASN A N 1
ATOM 1153 C CA . ASN A 1 146 ? 7.243 13.282 -24.849 1.00 88.75 146 ASN A CA 1
ATOM 1154 C C . ASN A 1 146 ? 7.001 12.237 -25.962 1.00 88.75 146 ASN A C 1
ATOM 1156 O O . ASN A 1 146 ? 7.832 11.328 -26.085 1.00 88.75 146 ASN A O 1
ATOM 1160 N N . PRO A 1 147 ? 5.907 12.329 -26.752 1.00 84.56 147 PRO A N 1
ATOM 1161 C CA . PRO A 1 147 ? 5.464 11.257 -27.656 1.00 84.56 147 PRO A CA 1
ATOM 1162 C C . PRO A 1 147 ? 6.493 10.733 -28.675 1.00 84.56 147 PRO A C 1
ATOM 1164 O O . PRO A 1 147 ? 6.469 9.539 -28.955 1.00 84.56 147 PRO A O 1
ATOM 1167 N N . PRO A 1 148 ? 7.421 11.544 -29.224 1.00 86.94 148 PRO A N 1
ATOM 1168 C CA . PRO A 1 148 ? 8.437 11.049 -30.154 1.00 86.94 148 PRO A CA 1
ATOM 1169 C C . PRO A 1 148 ? 9.491 10.132 -29.518 1.00 86.94 148 PRO A C 1
ATOM 1171 O O . PRO A 1 148 ? 10.207 9.453 -30.245 1.00 86.94 148 PRO A O 1
ATOM 1174 N N . TYR A 1 149 ? 9.624 10.133 -28.186 1.00 84.94 149 TYR A N 1
ATOM 1175 C CA . TYR A 1 149 ? 10.704 9.428 -27.482 1.00 84.94 149 TYR A CA 1
ATOM 1176 C C . TYR A 1 149 ? 10.214 8.453 -26.406 1.00 84.94 149 TYR A C 1
ATOM 1178 O O . TYR A 1 149 ? 11.000 7.636 -25.933 1.00 84.94 149 TYR A O 1
ATOM 1186 N N . ASN A 1 150 ? 8.960 8.569 -25.962 1.00 87.94 150 ASN A N 1
ATOM 1187 C CA . ASN A 1 150 ? 8.417 7.805 -24.844 1.00 87.94 150 ASN A CA 1
ATOM 1188 C C . ASN A 1 150 ? 6.924 7.499 -25.045 1.00 87.94 150 ASN A C 1
ATOM 1190 O O . ASN A 1 150 ? 6.213 8.320 -25.628 1.00 87.94 150 ASN A O 1
ATOM 1194 N N . PRO A 1 151 ? 6.421 6.393 -24.468 1.00 85.25 151 PRO A N 1
ATOM 1195 C CA . PRO A 1 151 ? 7.157 5.389 -23.695 1.00 85.25 151 PRO A CA 1
ATOM 1196 C C . PRO A 1 151 ? 7.871 4.364 -24.584 1.00 85.25 151 PRO A C 1
ATOM 1198 O O . PRO A 1 151 ? 7.347 3.954 -25.615 1.00 85.25 151 PRO A O 1
ATOM 1201 N N . ASN A 1 152 ? 9.022 3.872 -24.126 1.00 84.94 152 ASN A N 1
ATOM 1202 C CA . ASN A 1 152 ? 9.631 2.663 -24.679 1.00 84.94 152 ASN A CA 1
ATOM 1203 C C . ASN A 1 152 ? 9.100 1.451 -23.909 1.00 84.94 152 ASN A C 1
ATOM 1205 O O . ASN A 1 152 ? 9.578 1.136 -22.821 1.00 84.94 152 ASN A O 1
ATOM 1209 N N . VAL A 1 153 ? 8.068 0.802 -24.450 1.00 88.81 153 VAL A N 1
ATOM 1210 C CA . VAL A 1 153 ? 7.516 -0.438 -23.887 1.00 88.81 153 VAL A CA 1
ATOM 1211 C C . VAL A 1 153 ? 8.297 -1.611 -24.469 1.00 88.81 153 VAL A C 1
ATOM 1213 O O . VAL A 1 153 ? 8.046 -2.039 -25.592 1.00 88.81 153 VAL A O 1
ATOM 1216 N N . ASP A 1 154 ? 9.282 -2.088 -23.715 1.00 91.44 154 ASP A N 1
ATOM 1217 C CA . ASP A 1 154 ? 10.184 -3.164 -24.123 1.00 91.44 154 ASP A CA 1
ATOM 1218 C C . ASP A 1 154 ? 9.977 -4.448 -23.297 1.00 91.44 154 ASP A C 1
ATOM 1220 O O . ASP A 1 154 ? 9.075 -4.556 -22.458 1.00 91.44 154 ASP A O 1
ATOM 1224 N N . ALA A 1 155 ? 10.836 -5.445 -23.524 1.00 94.19 155 ALA A N 1
ATOM 1225 C CA . ALA A 1 155 ? 10.799 -6.714 -22.800 1.00 94.19 155 ALA A CA 1
ATOM 1226 C C . ALA A 1 155 ? 10.894 -6.546 -21.270 1.00 94.19 155 ALA A C 1
ATOM 1228 O O . ALA A 1 155 ? 10.341 -7.367 -20.539 1.00 94.19 155 ALA A O 1
ATOM 1229 N N . SER A 1 156 ? 11.545 -5.487 -20.773 1.00 92.62 156 SER A N 1
ATOM 1230 C CA . SER A 1 156 ? 11.641 -5.215 -19.335 1.00 92.62 156 SER A CA 1
ATOM 1231 C C . SER A 1 156 ? 10.302 -4.761 -18.749 1.00 92.62 156 SER A C 1
ATOM 1233 O O . SER A 1 156 ? 9.944 -5.175 -17.646 1.00 92.62 156 SER A O 1
ATOM 1235 N N . VAL A 1 157 ? 9.520 -3.978 -19.503 1.00 94.19 157 VAL A N 1
ATOM 1236 C CA . VAL A 1 157 ? 8.169 -3.560 -19.101 1.00 94.19 157 VAL A CA 1
ATOM 1237 C C . VAL A 1 157 ? 7.219 -4.756 -19.091 1.00 94.19 157 VAL A C 1
ATOM 1239 O O . VAL A 1 157 ? 6.457 -4.919 -18.138 1.00 94.19 157 VAL A O 1
ATOM 1242 N N . HIS A 1 158 ? 7.299 -5.627 -20.099 1.00 95.62 158 HIS A N 1
ATOM 1243 C CA . HIS A 1 158 ? 6.514 -6.865 -20.137 1.00 95.62 158 HIS A CA 1
ATOM 1244 C C . HIS A 1 158 ? 6.855 -7.802 -18.968 1.00 95.62 158 HIS A C 1
ATOM 1246 O O . HIS A 1 158 ? 5.959 -8.245 -18.250 1.00 95.62 158 HIS A O 1
ATOM 1252 N N . ASP A 1 159 ? 8.141 -8.036 -18.700 1.00 96.94 159 ASP A N 1
ATOM 1253 C CA . ASP A 1 159 ? 8.582 -8.821 -17.543 1.00 96.94 159 ASP A CA 1
ATOM 1254 C C . ASP A 1 159 ? 8.124 -8.192 -16.216 1.00 96.94 159 ASP A C 1
ATOM 1256 O O . ASP A 1 159 ? 7.690 -8.897 -15.299 1.00 96.94 159 ASP A O 1
ATOM 1260 N N . ALA A 1 160 ? 8.174 -6.864 -16.095 1.00 96.19 160 ALA A N 1
ATOM 1261 C CA . ALA A 1 160 ? 7.726 -6.174 -14.895 1.00 96.19 160 ALA A CA 1
ATOM 1262 C C . ALA A 1 160 ? 6.200 -6.201 -14.715 1.00 96.19 160 ALA A C 1
ATOM 1264 O O . ALA A 1 160 ? 5.726 -6.258 -13.576 1.00 96.19 160 ALA A O 1
ATOM 1265 N N . TRP A 1 161 ? 5.432 -6.238 -15.804 1.00 95.81 161 TRP A N 1
ATOM 1266 C CA . TRP A 1 161 ? 3.994 -6.492 -15.782 1.00 95.81 161 TRP A CA 1
ATOM 1267 C C . TRP A 1 161 ? 3.681 -7.906 -15.267 1.00 95.81 161 TRP A C 1
ATOM 1269 O O . TRP A 1 161 ? 2.958 -8.059 -14.278 1.00 95.81 161 TRP A O 1
ATOM 1279 N N . GLU A 1 162 ? 4.275 -8.931 -15.880 1.00 97.25 162 GLU A N 1
ATOM 1280 C CA . GLU A 1 162 ? 3.968 -10.339 -15.591 1.00 97.25 162 GLU A CA 1
ATOM 1281 C C . GLU A 1 162 ? 4.513 -10.818 -14.247 1.00 97.25 162 GLU A C 1
ATOM 1283 O O . GLU A 1 162 ? 3.838 -11.541 -13.518 1.00 97.25 162 GLU A O 1
ATOM 1288 N N . THR A 1 163 ? 5.733 -10.413 -13.894 1.00 96.75 163 THR A N 1
ATOM 1289 C CA . THR A 1 163 ? 6.442 -10.939 -12.715 1.00 96.75 163 THR A CA 1
ATOM 1290 C C . THR A 1 163 ? 6.532 -9.941 -11.561 1.00 96.75 163 THR A C 1
ATOM 1292 O O . THR A 1 163 ? 7.031 -10.279 -10.486 1.00 96.75 163 THR A O 1
ATOM 1295 N N . GLY A 1 164 ? 6.052 -8.713 -11.765 1.00 95.56 164 GLY A N 1
ATOM 1296 C CA . GLY A 1 164 ? 5.950 -7.669 -10.749 1.00 95.56 164 GLY A CA 1
ATOM 1297 C C . GLY A 1 164 ? 4.501 -7.293 -10.481 1.00 95.56 164 GLY A C 1
ATOM 1298 O O . GLY A 1 164 ? 3.955 -7.604 -9.422 1.00 95.56 164 GLY A O 1
ATOM 1299 N N . TYR A 1 165 ? 3.876 -6.622 -11.447 1.00 94.50 165 TYR A N 1
ATOM 1300 C CA . TYR A 1 165 ? 2.578 -5.984 -11.266 1.00 94.50 165 TYR A CA 1
ATOM 1301 C C . TYR A 1 165 ? 1.444 -6.969 -10.979 1.00 94.50 165 TYR A C 1
ATOM 1303 O O . TYR A 1 165 ? 0.720 -6.788 -9.995 1.00 94.50 165 TYR A O 1
ATOM 1311 N N . ILE A 1 166 ? 1.310 -8.025 -11.785 1.00 93.75 166 ILE A N 1
ATOM 1312 C CA . ILE A 1 166 ? 0.275 -9.047 -11.582 1.00 93.75 166 ILE A CA 1
ATOM 1313 C C . ILE A 1 166 ? 0.438 -9.747 -10.216 1.00 93.75 166 ILE A C 1
ATOM 1315 O O . ILE A 1 166 ? -0.519 -9.713 -9.436 1.00 93.75 166 ILE A O 1
ATOM 1319 N N . PRO A 1 167 ? 1.612 -10.311 -9.853 1.00 94.00 167 PRO A N 1
ATOM 1320 C CA . PRO A 1 167 ? 1.784 -11.011 -8.582 1.00 94.00 167 PRO A CA 1
ATOM 1321 C C . PRO A 1 167 ? 1.527 -10.134 -7.357 1.00 94.00 167 PRO A C 1
ATOM 1323 O O . PRO A 1 167 ? 0.953 -10.610 -6.380 1.00 94.00 167 PRO A O 1
ATOM 1326 N N . VAL A 1 168 ? 1.918 -8.852 -7.388 1.00 92.75 168 VAL A N 1
ATOM 1327 C CA . VAL A 1 168 ? 1.639 -7.939 -6.268 1.00 92.75 168 VAL A CA 1
ATOM 1328 C C . VAL A 1 168 ? 0.139 -7.707 -6.122 1.00 92.75 168 VAL A C 1
ATOM 1330 O O . VAL A 1 168 ? -0.387 -7.887 -5.027 1.00 92.75 168 VAL A O 1
ATOM 1333 N N . ASN A 1 169 ? -0.576 -7.368 -7.198 1.00 91.31 169 ASN A N 1
ATOM 1334 C CA . ASN A 1 169 ? -2.024 -7.145 -7.117 1.00 91.31 169 ASN A CA 1
ATOM 1335 C C . ASN A 1 169 ? -2.779 -8.418 -6.691 1.00 91.31 169 ASN A C 1
ATOM 1337 O O . ASN A 1 169 ? -3.695 -8.348 -5.872 1.00 91.31 169 ASN A O 1
ATOM 1341 N N . GLN A 1 170 ? -2.352 -9.596 -7.154 1.00 90.00 170 GLN A N 1
ATOM 1342 C CA . GLN A 1 170 ? -2.886 -10.879 -6.681 1.00 90.00 170 GLN A CA 1
ATOM 1343 C C . GLN A 1 170 ? -2.621 -11.099 -5.182 1.00 90.00 170 GLN A C 1
ATOM 1345 O O . GLN A 1 170 ? -3.512 -11.536 -4.451 1.00 90.00 170 GLN A O 1
ATOM 1350 N N . ALA A 1 171 ? -1.428 -10.743 -4.698 1.00 89.38 171 ALA A N 1
ATOM 1351 C CA . ALA A 1 171 ? -1.076 -10.841 -3.285 1.00 89.38 171 ALA A CA 1
ATOM 1352 C C . ALA A 1 171 ? -1.873 -9.870 -2.396 1.00 89.38 171 ALA A C 1
ATOM 1354 O O . ALA A 1 171 ? -2.103 -10.183 -1.233 1.00 89.38 171 ALA A O 1
ATOM 1355 N N . PHE A 1 172 ? -2.334 -8.732 -2.925 1.00 87.88 172 PHE A N 1
ATOM 1356 C CA . PHE A 1 172 ? -3.306 -7.858 -2.253 1.00 87.88 172 PHE A CA 1
ATOM 1357 C C . PHE A 1 172 ? -4.723 -8.439 -2.272 1.00 87.88 172 PHE A C 1
ATOM 1359 O O . PHE A 1 172 ? -5.441 -8.359 -1.272 1.00 87.88 172 PHE A O 1
ATOM 1366 N N . ALA A 1 173 ? -5.122 -9.060 -3.385 1.00 84.25 173 ALA A N 1
ATOM 1367 C CA . ALA A 1 173 ? -6.444 -9.654 -3.536 1.00 84.25 173 ALA A CA 1
ATOM 1368 C C . ALA A 1 173 ? -6.673 -10.834 -2.579 1.00 84.25 173 ALA A C 1
ATOM 1370 O O . ALA A 1 173 ? -7.777 -10.980 -2.062 1.00 84.25 173 ALA A O 1
ATOM 1371 N N . PHE A 1 174 ? -5.653 -11.649 -2.289 1.00 76.50 174 PHE A N 1
ATOM 1372 C CA . PHE A 1 174 ? -5.805 -12.827 -1.426 1.00 76.50 174 PHE A CA 1
ATOM 1373 C C . PHE A 1 174 ? -6.241 -12.488 0.016 1.00 76.50 174 PHE A C 1
ATOM 1375 O O . PHE A 1 174 ? -7.236 -13.045 0.483 1.00 76.50 174 PHE A O 1
ATOM 1382 N N . PRO A 1 175 ? -5.595 -11.546 0.734 1.00 68.94 175 PRO A N 1
ATOM 1383 C CA . PRO A 1 175 ? -6.083 -11.027 2.002 1.00 68.94 175 PRO A CA 1
ATOM 1384 C C . PRO A 1 175 ? -7.522 -10.541 1.990 1.00 68.94 175 PRO A C 1
ATOM 1386 O O . PRO A 1 175 ? -8.272 -10.833 2.922 1.00 68.94 175 PRO A O 1
ATOM 1389 N N . ILE A 1 176 ? -7.880 -9.804 0.943 1.00 67.81 176 ILE A N 1
ATOM 1390 C CA . ILE A 1 176 ? -9.201 -9.209 0.791 1.00 67.81 176 ILE A CA 1
ATOM 1391 C C . ILE A 1 176 ? -10.224 -10.317 0.565 1.00 67.81 176 ILE A C 1
ATOM 1393 O O . ILE A 1 176 ? -11.233 -10.340 1.257 1.00 67.81 176 ILE A O 1
ATOM 1397 N N . HIS A 1 177 ? -9.920 -11.292 -0.292 1.00 62.88 177 HIS A N 1
ATOM 1398 C CA . HIS A 1 177 ? -10.760 -12.458 -0.540 1.00 62.88 177 HIS A CA 1
ATOM 1399 C C . HIS A 1 177 ? -10.934 -13.324 0.708 1.00 62.88 177 HIS A C 1
ATOM 1401 O O . HIS A 1 177 ? -12.056 -13.650 1.059 1.00 62.88 177 HIS A O 1
ATOM 1407 N N . GLY A 1 178 ? -9.860 -13.650 1.431 1.00 59.97 178 GLY A N 1
ATOM 1408 C CA . GLY A 1 178 ? -9.960 -14.443 2.659 1.00 59.97 178 GLY A CA 1
ATOM 1409 C C . GLY A 1 178 ? -10.797 -13.762 3.749 1.00 59.97 178 GLY A C 1
ATOM 1410 O O . GLY A 1 178 ? -11.509 -14.440 4.482 1.00 59.97 178 GLY A O 1
ATOM 1411 N N . LEU A 1 179 ? -10.754 -12.427 3.833 1.00 59.19 179 LEU A N 1
ATOM 1412 C CA . LEU A 1 179 ? -11.602 -11.656 4.749 1.00 59.19 179 LEU A CA 1
ATOM 1413 C C . LEU A 1 179 ? -13.050 -11.543 4.246 1.00 59.19 179 LEU A C 1
ATOM 1415 O O . LEU A 1 179 ? -13.963 -11.573 5.062 1.00 59.19 179 LEU A O 1
ATOM 1419 N N . TYR A 1 180 ? -13.267 -11.444 2.930 1.00 54.22 180 TYR A N 1
ATOM 1420 C CA . TYR A 1 180 ? -14.602 -11.342 2.335 1.00 54.22 180 TYR A CA 1
ATOM 1421 C C . TYR A 1 180 ? -15.336 -12.684 2.316 1.00 54.22 180 TYR A C 1
ATOM 1423 O O . TYR A 1 180 ? -16.468 -12.738 2.763 1.00 54.22 180 TYR A O 1
ATOM 1431 N N . THR A 1 181 ? -14.698 -13.774 1.887 1.00 55.50 181 THR A N 1
ATOM 1432 C CA . THR A 1 181 ? -15.289 -15.124 1.819 1.00 55.50 181 THR A CA 1
ATOM 1433 C C . THR A 1 181 ? -15.637 -15.676 3.202 1.00 55.50 181 THR A C 1
ATOM 1435 O O . THR A 1 181 ? -16.584 -16.442 3.335 1.00 55.50 181 THR A O 1
ATOM 1438 N N . PHE A 1 182 ? -14.912 -15.261 4.247 1.00 49.94 182 PHE A N 1
ATOM 1439 C CA . PHE A 1 182 ? -15.256 -15.591 5.634 1.00 49.94 182 PHE A CA 1
ATOM 1440 C C . PHE A 1 182 ? -16.486 -14.818 6.144 1.00 49.94 182 PHE A C 1
ATOM 1442 O O . PHE A 1 182 ? -17.097 -15.229 7.126 1.00 49.94 182 PHE A O 1
ATOM 1449 N N . LEU A 1 183 ? -16.849 -13.700 5.503 1.00 53.34 183 LEU A N 1
ATOM 1450 C CA . LEU A 1 183 ? -17.912 -12.806 5.966 1.00 53.34 183 LEU A CA 1
ATOM 1451 C C . LEU A 1 183 ? -19.149 -12.789 5.040 1.00 53.34 183 LEU A C 1
ATOM 1453 O O . LEU A 1 183 ? -20.246 -12.627 5.560 1.00 53.34 183 LEU A O 1
ATOM 1457 N N . TYR A 1 184 ? -19.021 -12.989 3.717 1.00 50.69 184 TYR A N 1
ATOM 1458 C CA . TYR A 1 184 ? -20.107 -12.899 2.721 1.00 50.69 184 TYR A CA 1
ATOM 1459 C C . TYR A 1 184 ? -19.838 -13.719 1.418 1.00 50.69 184 TYR A C 1
ATOM 1461 O O . TYR A 1 184 ? -18.697 -13.933 1.015 1.00 50.69 184 TYR A O 1
ATOM 1469 N N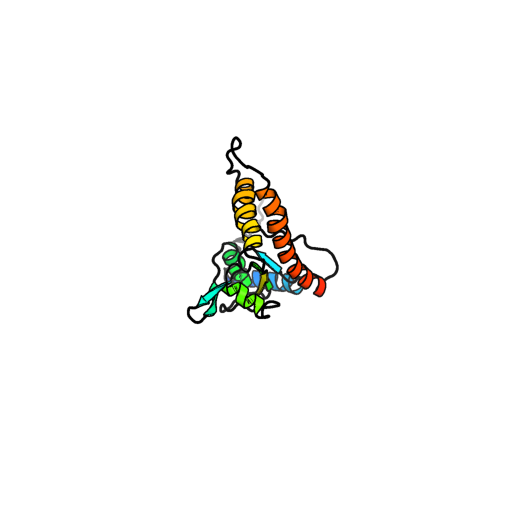 . HIS A 1 185 ? -20.918 -14.180 0.759 1.00 46.69 185 HIS A N 1
ATOM 1470 C CA . HIS A 1 185 ? -21.004 -15.069 -0.434 1.00 46.69 185 HIS A CA 1
ATOM 1471 C C . HIS A 1 185 ? -20.411 -14.470 -1.763 1.00 46.69 185 HIS A C 1
ATOM 1473 O O . HIS A 1 185 ? -19.936 -13.335 -1.767 1.00 46.69 185 HIS A O 1
ATOM 1479 N N . PRO A 1 186 ? -20.364 -15.191 -2.915 1.00 44.78 186 PRO A N 1
ATOM 1480 C CA . PRO A 1 186 ? -19.195 -15.342 -3.782 1.00 44.78 186 PRO A CA 1
ATOM 1481 C C . PRO A 1 186 ? -19.151 -14.348 -4.965 1.00 44.78 186 PRO A C 1
ATOM 1483 O O . PRO A 1 186 ? -19.083 -14.755 -6.125 1.00 44.78 186 PRO A O 1
ATOM 1486 N N . HIS A 1 187 ? -19.173 -13.040 -4.707 1.00 46.47 187 HIS A N 1
ATOM 1487 C CA . HIS A 1 187 ? -18.853 -12.054 -5.747 1.00 46.47 187 HIS A CA 1
ATOM 1488 C C . HIS A 1 187 ? -17.546 -11.332 -5.424 1.00 46.47 187 HIS A C 1
ATOM 1490 O O . HIS A 1 187 ? -17.402 -10.670 -4.400 1.00 46.47 187 HIS A O 1
ATOM 1496 N N . LEU A 1 188 ? -16.566 -11.527 -6.311 1.00 45.38 188 LEU A N 1
ATOM 1497 C CA . LEU A 1 188 ? -15.181 -11.102 -6.142 1.00 45.38 188 LEU A CA 1
ATOM 1498 C C . LEU A 1 188 ? -15.043 -9.584 -6.334 1.00 45.38 188 LEU A C 1
ATOM 1500 O O . LEU A 1 188 ? -15.311 -9.095 -7.436 1.00 45.38 188 LEU A O 1
ATOM 1504 N N . PRO A 1 189 ? -14.547 -8.828 -5.341 1.00 46.69 189 PRO A N 1
ATOM 1505 C CA . PRO A 1 189 ? -14.061 -7.486 -5.609 1.00 46.69 189 PRO A CA 1
ATOM 1506 C C . PRO A 1 189 ? -12.799 -7.581 -6.478 1.00 46.69 189 PRO A C 1
ATOM 1508 O O . PRO A 1 189 ? -11.827 -8.251 -6.127 1.00 46.69 189 PRO A O 1
ATOM 1511 N N . ARG A 1 190 ? -12.802 -6.902 -7.630 1.00 43.03 190 ARG A N 1
ATOM 1512 C CA . ARG A 1 190 ? -11.578 -6.655 -8.401 1.00 43.03 190 ARG A CA 1
ATOM 1513 C C . ARG A 1 190 ? -10.755 -5.627 -7.634 1.00 43.03 190 ARG A C 1
ATOM 1515 O O . ARG A 1 190 ? -11.101 -4.450 -7.610 1.00 43.03 190 ARG A O 1
ATOM 1522 N N . VAL A 1 191 ? -9.701 -6.083 -6.968 1.00 49.69 191 VAL A N 1
ATOM 1523 C CA . VAL A 1 191 ? -8.795 -5.208 -6.223 1.00 49.69 191 VAL A CA 1
ATOM 1524 C C . VAL A 1 191 ? -7.757 -4.671 -7.195 1.00 49.69 191 VAL A C 1
ATOM 1526 O O . VAL A 1 191 ? -6.955 -5.430 -7.734 1.00 49.69 191 VAL A O 1
ATOM 1529 N N . VAL A 1 192 ? -7.782 -3.361 -7.409 1.00 48.94 192 VAL A N 1
ATOM 1530 C CA . VAL A 1 192 ? -6.688 -2.627 -8.042 1.00 48.94 192 VAL A CA 1
ATOM 1531 C C . VAL A 1 192 ? -6.008 -1.848 -6.932 1.00 48.94 192 VAL A C 1
ATOM 1533 O O . VAL A 1 192 ? -6.639 -0.995 -6.305 1.00 48.94 192 VAL A O 1
ATOM 1536 N N . THR A 1 193 ? -4.737 -2.137 -6.662 1.00 52.69 193 THR A N 1
ATOM 1537 C CA . THR A 1 193 ? -3.964 -1.276 -5.771 1.00 52.69 193 THR A CA 1
ATOM 1538 C C . THR A 1 193 ? -3.762 0.051 -6.490 1.00 52.69 193 THR A C 1
ATOM 1540 O O . THR A 1 193 ? -3.186 0.101 -7.577 1.00 52.69 193 THR A O 1
ATOM 1543 N N . ILE A 1 194 ? -4.265 1.137 -5.905 1.00 52.19 194 ILE A N 1
ATOM 1544 C CA . ILE A 1 194 ? -4.024 2.475 -6.438 1.00 52.19 194 ILE A CA 1
ATOM 1545 C C . ILE A 1 194 ? -2.527 2.753 -6.272 1.00 52.19 194 ILE A C 1
ATOM 1547 O O . ILE A 1 194 ? -2.029 2.877 -5.152 1.00 52.19 194 ILE A O 1
ATOM 1551 N N . CYS A 1 195 ? -1.809 2.800 -7.395 1.00 46.88 195 CYS A N 1
ATOM 1552 C CA . CYS A 1 195 ? -0.435 3.277 -7.464 1.00 46.88 195 CYS A CA 1
ATOM 1553 C C . CYS A 1 195 ? -0.443 4.789 -7.169 1.00 46.88 195 CYS A C 1
ATOM 1555 O O . CYS A 1 195 ? -0.673 5.598 -8.066 1.00 46.88 195 CYS A O 1
ATOM 1557 N N . ARG A 1 196 ? -0.256 5.172 -5.906 1.00 48.44 196 ARG A N 1
ATOM 1558 C CA . ARG A 1 196 ? 0.095 6.533 -5.485 1.00 48.44 196 ARG A CA 1
ATOM 1559 C C . ARG A 1 196 ? 1.003 6.479 -4.266 1.00 48.44 196 ARG A C 1
ATOM 1561 O O . ARG A 1 196 ? 0.826 5.552 -3.439 1.00 48.44 196 ARG A O 1
#

pLDDT: mean 79.29, std 17.38, range [32.41, 97.25]